Protein AF-A0A920WQ38-F1 (afdb_monomer_lite)

Sequence (196 aa):
MVAEGLVALDEPASTYVGDLLAGYTLDGVDYGDFPHGRQLLNHTDGFAEYAFDLGFYLQASERLDQVFEPGEIIDWAISKGPQHAPGTAYAYNTVGHNVVGLVIEAVTGQPPHEVLRERIFDPLDLKAIFLPPAEDPPQPVVHGYAATTLKAAFDLLPATAAMAPTATVGEVYDISVVPQEAIRSAGWTGGGSRPK

pLDDT: mean 87.13, std 11.67, range [42.41, 97.81]

Foldseek 3Di:
DVVVVLFDQQFFLCVQQPCLQFQLDDPRDRCSRPRGNVLLVQQQQQFDALLPDLVSLLVLLVCQQAADALSNVSVVRSVVHGNDHRPPDHDDYPNSQSSVQSSCCRSPVDRVQVVCCVPPCVVVVNPQDAWPPVGDDPDWDDWDKDADPRVVSLCPRVNSVVCCVVQDDPRIGGCQVGRQSSVDHHTRDDDGTHHD

Secondary structure (DSSP, 8-state):
-GGGTS--TTSBTHHHHGGGGTT-EETTEE-TT--BHHHHH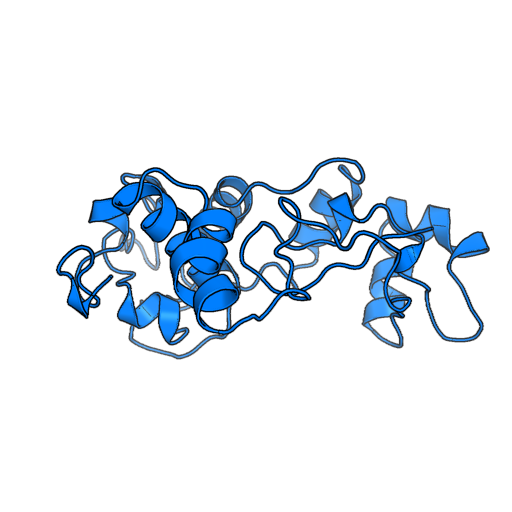TT-S-PPPGGG-HHHHHHHHT-TTSPPPHHHHHHHHHHH--SS-TTSS----SHHHHHHHHHHHHHHSS-HHHHHIIIIITTTT-TT---TTT---SS--PPPEE-HHHHHHHHHSHHHHTTHHHHEETTEEEGGGS-HHHHSPSTTSS------

Structure (mmCIF, N/CA/C/O backbone):
data_AF-A0A920WQ38-F1
#
_entry.id   AF-A0A920WQ38-F1
#
loop_
_atom_site.group_PDB
_atom_site.id
_atom_site.type_symbol
_atom_site.label_atom_id
_atom_site.label_alt_id
_atom_site.label_comp_id
_atom_site.label_asym_id
_atom_site.label_entity_id
_atom_site.label_seq_id
_atom_site.pdbx_PDB_ins_code
_atom_site.Cartn_x
_atom_site.Cartn_y
_atom_site.Cartn_z
_atom_site.occupancy
_atom_site.B_iso_or_equiv
_atom_site.auth_seq_id
_atom_site.auth_comp_id
_atom_site.auth_asym_id
_atom_site.auth_atom_id
_atom_site.pdbx_PDB_model_num
ATOM 1 N N . MET A 1 1 ? -9.717 -13.892 9.919 1.00 93.31 1 MET A N 1
ATOM 2 C CA . MET A 1 1 ? -9.326 -12.863 10.912 1.00 93.31 1 MET A CA 1
ATOM 3 C C . MET A 1 1 ? -10.512 -12.216 11.608 1.00 93.31 1 MET A C 1
ATOM 5 O O . MET A 1 1 ? -10.693 -12.501 12.780 1.00 93.31 1 MET A O 1
ATOM 9 N N . VAL A 1 2 ? -11.365 -11.430 10.932 1.00 96.31 2 VAL A N 1
ATOM 10 C CA . VAL A 1 2 ? -12.574 -10.859 11.579 1.00 96.31 2 VAL A CA 1
ATOM 11 C C . VAL A 1 2 ? -13.477 -11.954 12.154 1.00 96.31 2 VAL A C 1
ATOM 13 O O . VAL A 1 2 ? -13.860 -11.902 13.316 1.00 96.31 2 VAL A O 1
ATOM 16 N N . ALA A 1 3 ? -13.740 -13.008 11.374 1.00 96.00 3 ALA A N 1
ATOM 17 C CA . ALA A 1 3 ? -14.512 -14.170 11.829 1.00 96.00 3 ALA A CA 1
ATOM 18 C C . ALA A 1 3 ? -13.856 -14.942 12.995 1.00 96.00 3 ALA A C 1
ATOM 20 O O . ALA A 1 3 ? -14.536 -15.681 13.695 1.00 96.00 3 ALA A O 1
ATOM 21 N N . GLU A 1 4 ? -12.549 -14.769 13.200 1.00 95.56 4 GLU A N 1
ATOM 22 C CA . GLU A 1 4 ? -11.786 -15.371 14.303 1.00 95.56 4 GLU A CA 1
ATOM 23 C C . GLU A 1 4 ? -11.679 -14.425 15.511 1.00 95.56 4 GLU A C 1
ATOM 25 O O . GLU A 1 4 ? -11.081 -14.790 16.517 1.00 95.56 4 GLU A O 1
ATOM 30 N N . GLY A 1 5 ? -12.232 -13.209 15.421 1.00 96.38 5 GLY A N 1
ATOM 31 C CA . GLY A 1 5 ? -12.155 -12.199 16.477 1.00 96.38 5 GLY A CA 1
ATOM 32 C C . GLY A 1 5 ? -10.782 -11.539 16.637 1.00 96.38 5 GLY A C 1
ATOM 33 O O . GLY A 1 5 ? -10.565 -10.870 17.639 1.00 96.38 5 GLY A O 1
ATOM 34 N N . LEU A 1 6 ? -9.863 -11.714 15.678 1.00 95.81 6 LEU A N 1
ATOM 35 C CA . LEU A 1 6 ? -8.512 -11.132 15.739 1.00 95.81 6 LEU A CA 1
ATOM 36 C C . LEU A 1 6 ? -8.474 -9.649 15.351 1.00 95.81 6 LEU A C 1
ATOM 38 O O . LEU A 1 6 ? -7.569 -8.936 15.761 1.00 95.81 6 LEU A O 1
ATOM 42 N N . VAL A 1 7 ? -9.427 -9.213 14.521 1.00 96.00 7 VAL A N 1
ATOM 43 C CA . VAL A 1 7 ? -9.530 -7.837 14.019 1.00 96.00 7 VAL A CA 1
ATOM 44 C C . VAL A 1 7 ? -10.997 -7.420 13.999 1.00 96.00 7 VAL A C 1
ATOM 46 O O . VAL A 1 7 ? -11.846 -8.188 13.538 1.00 96.00 7 VAL A O 1
ATOM 49 N N . ALA A 1 8 ? -11.297 -6.195 14.422 1.00 96.31 8 ALA A N 1
ATOM 50 C CA . ALA A 1 8 ? -12.598 -5.560 14.244 1.00 96.31 8 ALA A CA 1
ATOM 51 C C . ALA A 1 8 ? -12.540 -4.508 13.121 1.00 96.31 8 ALA A C 1
ATOM 53 O O . ALA A 1 8 ? -11.658 -3.659 13.087 1.00 96.31 8 ALA A O 1
ATOM 54 N N . LEU A 1 9 ? -13.496 -4.548 12.185 1.00 95.25 9 LEU A N 1
ATOM 55 C CA . LEU A 1 9 ? -13.501 -3.641 11.024 1.00 95.25 9 LEU A CA 1
ATOM 56 C C . LEU A 1 9 ? -13.816 -2.184 11.368 1.00 95.25 9 LEU A C 1
ATOM 58 O O . LEU A 1 9 ? -13.503 -1.309 10.570 1.00 95.25 9 LEU A O 1
ATOM 62 N N . ASP A 1 10 ? -14.469 -1.946 12.500 1.00 94.69 10 ASP A N 1
ATOM 63 C CA . ASP A 1 10 ? -14.885 -0.617 12.962 1.00 94.69 10 ASP A CA 1
ATOM 64 C C . ASP A 1 10 ? -14.018 -0.130 14.137 1.00 94.69 10 ASP A C 1
ATOM 66 O O . ASP A 1 10 ? -14.348 0.856 14.785 1.00 94.69 10 ASP A O 1
ATOM 70 N N . GLU A 1 11 ? -12.922 -0.836 14.428 1.00 94.38 11 GLU A N 1
ATOM 71 C CA . GLU A 1 11 ? -11.900 -0.395 15.373 1.00 94.38 11 GLU A CA 1
ATOM 72 C C . GLU A 1 11 ? -10.786 0.354 14.626 1.00 94.38 11 GLU A C 1
ATOM 74 O O . GLU A 1 11 ? -10.504 0.010 13.467 1.00 94.38 11 GLU A O 1
ATOM 79 N N . PRO A 1 12 ? -10.186 1.398 15.230 1.00 95.62 12 PRO A N 1
ATOM 80 C CA . PRO A 1 12 ? -9.108 2.141 14.595 1.00 95.62 12 PRO A CA 1
ATOM 81 C C . PRO A 1 12 ? -7.956 1.219 14.212 1.00 95.62 12 PRO A C 1
ATOM 83 O O . PRO A 1 12 ? -7.545 0.359 14.993 1.00 95.62 12 PRO A O 1
ATOM 86 N N . ALA A 1 13 ? -7.391 1.405 13.020 1.00 96.19 13 ALA A N 1
ATOM 87 C CA . ALA A 1 13 ? -6.205 0.652 12.632 1.00 96.19 13 ALA A CA 1
ATOM 88 C C . ALA A 1 13 ? -5.024 0.920 13.586 1.00 96.19 13 ALA A C 1
ATOM 90 O O . ALA A 1 13 ? -4.228 0.008 13.820 1.00 96.19 13 ALA A O 1
ATOM 91 N N . SER A 1 14 ? -4.961 2.114 14.196 1.00 95.88 14 SER A N 1
ATOM 92 C CA . SER A 1 14 ? -3.978 2.488 15.225 1.00 95.88 14 SER A CA 1
ATOM 93 C C . SER A 1 14 ? -3.973 1.548 16.438 1.00 95.88 14 SER A C 1
ATOM 95 O O . SER A 1 14 ? -2.921 1.369 17.047 1.00 95.88 14 SER A O 1
ATOM 97 N N . THR A 1 15 ? -5.071 0.837 16.737 1.00 96.81 15 THR A N 1
ATOM 98 C CA . THR A 1 15 ? -5.069 -0.229 17.758 1.00 96.81 15 THR A CA 1
ATOM 99 C C . THR A 1 15 ? -4.013 -1.300 17.460 1.00 96.81 15 THR A C 1
ATOM 101 O O . THR A 1 15 ? -3.387 -1.830 18.377 1.00 96.81 15 THR A O 1
ATOM 104 N N . TYR A 1 16 ? -3.815 -1.634 16.184 1.00 96.56 16 TYR A N 1
ATOM 105 C CA . TYR A 1 16 ? -2.938 -2.724 15.757 1.00 96.56 16 TYR A CA 1
ATOM 106 C C . TYR A 1 16 ? -1.548 -2.226 15.354 1.00 96.56 16 TYR A C 1
ATOM 108 O O . TYR A 1 16 ? -0.558 -2.891 15.649 1.00 96.56 16 TYR A O 1
ATOM 116 N N . VAL A 1 17 ? -1.468 -1.068 14.687 1.00 95.44 17 VAL A N 1
ATOM 117 C CA . VAL A 1 17 ? -0.204 -0.527 14.144 1.00 95.44 17 VAL A CA 1
ATOM 118 C C . VAL A 1 17 ? 0.412 0.592 14.995 1.00 95.44 17 VAL A C 1
ATOM 120 O O . VAL A 1 17 ? 1.444 1.149 14.625 1.00 95.44 17 VAL A O 1
ATOM 123 N N . GLY A 1 18 ? -0.191 0.917 16.142 1.00 94.06 18 GLY A N 1
ATOM 124 C CA . GLY A 1 18 ? 0.289 1.949 17.061 1.00 94.06 18 GLY A CA 1
ATOM 125 C C . GLY A 1 18 ? 0.272 3.348 16.445 1.00 94.06 18 GLY A C 1
ATOM 126 O O . GLY A 1 18 ? -0.637 3.706 15.696 1.00 94.06 18 GLY A O 1
ATOM 127 N N . ASP A 1 19 ? 1.317 4.124 16.733 1.00 93.88 19 ASP A N 1
ATOM 128 C CA . ASP A 1 19 ? 1.427 5.540 16.354 1.00 93.88 19 ASP A CA 1
ATOM 129 C C . ASP A 1 19 ? 1.749 5.765 14.864 1.00 93.88 19 ASP A C 1
ATOM 131 O O . ASP A 1 19 ? 2.006 6.893 14.450 1.00 93.88 19 ASP A O 1
ATOM 135 N N . LEU A 1 20 ? 1.728 4.718 14.034 1.00 93.94 20 LEU A N 1
ATOM 136 C CA . LEU A 1 20 ? 2.037 4.810 12.604 1.00 93.94 20 LEU A CA 1
ATOM 137 C C . LEU A 1 20 ? 1.122 5.792 11.850 1.00 93.94 20 LEU A C 1
ATOM 139 O O . LEU A 1 20 ? 1.521 6.364 10.841 1.00 93.94 20 LEU A O 1
ATOM 143 N N . LEU A 1 21 ? -0.109 5.983 12.333 1.00 94.94 21 LEU A N 1
ATOM 144 C CA . LEU A 1 21 ? -1.075 6.915 11.745 1.00 94.94 21 LEU A CA 1
ATOM 145 C C . LEU A 1 21 ? -1.127 8.272 12.465 1.00 94.94 21 LEU A C 1
ATOM 147 O O . LEU A 1 21 ? -1.963 9.112 12.131 1.00 94.94 21 LEU A O 1
ATOM 151 N N . ALA A 1 22 ? -0.260 8.506 13.453 1.00 93.06 22 ALA A N 1
ATOM 152 C CA . ALA A 1 22 ? -0.251 9.751 14.209 1.00 93.06 22 ALA A CA 1
ATOM 153 C C . ALA A 1 22 ? 0.090 10.949 13.308 1.00 93.06 22 ALA A C 1
ATOM 155 O O . ALA A 1 22 ? 0.983 10.885 12.464 1.00 93.06 22 ALA A O 1
ATOM 156 N N . GLY A 1 23 ? -0.606 12.072 13.504 1.00 93.12 23 GLY A N 1
ATOM 157 C CA . GLY A 1 23 ? -0.390 13.277 12.703 1.00 93.12 23 GLY A CA 1
ATOM 158 C C . GLY A 1 23 ? -1.103 13.272 11.349 1.00 93.12 23 GLY A C 1
ATOM 159 O O . GLY A 1 23 ? -0.905 14.205 10.564 1.00 93.12 23 GLY A O 1
ATOM 160 N N . TYR A 1 24 ? -1.974 12.289 11.090 1.00 96.00 24 TYR A N 1
ATOM 161 C CA . TYR A 1 24 ? -2.837 12.250 9.912 1.00 96.00 24 TYR A CA 1
ATOM 162 C C . TYR A 1 24 ? -3.928 13.324 9.995 1.00 96.00 24 TYR A C 1
ATOM 164 O O . TYR A 1 24 ? -5.079 13.064 10.331 1.00 96.00 24 TYR A O 1
ATOM 172 N N . THR A 1 25 ? -3.550 14.575 9.746 1.00 96.44 25 THR A N 1
ATOM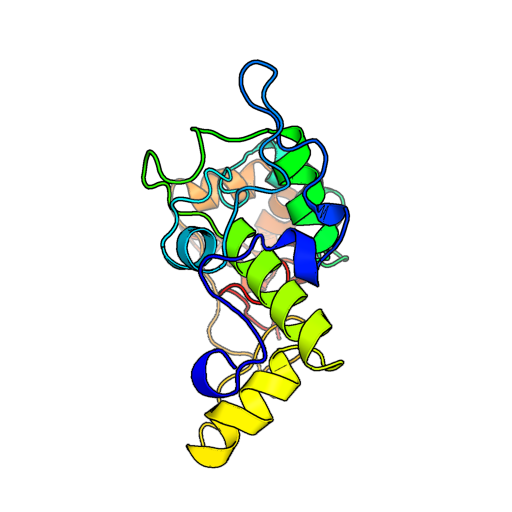 173 C CA . THR A 1 25 ? -4.345 15.743 10.140 1.00 96.44 25 THR A CA 1
ATOM 174 C C . THR A 1 25 ? -4.955 16.477 8.950 1.00 96.44 25 THR A C 1
ATOM 176 O O . THR A 1 25 ? -4.291 16.710 7.943 1.00 96.44 25 THR A O 1
ATOM 179 N N . LEU A 1 26 ? -6.221 16.886 9.079 1.00 95.88 26 LEU A N 1
ATOM 180 C CA . LEU A 1 26 ? -6.927 17.747 8.123 1.00 95.88 26 LEU A CA 1
ATOM 181 C C . LEU A 1 26 ? -7.628 18.872 8.888 1.00 95.88 26 LEU A C 1
ATOM 183 O O . LEU A 1 26 ? -8.334 18.616 9.861 1.00 95.88 26 LEU A O 1
ATOM 187 N N . ASP A 1 27 ? -7.405 20.122 8.473 1.00 93.94 27 ASP A N 1
ATOM 188 C CA . ASP A 1 27 ? -7.984 21.324 9.095 1.00 93.94 27 ASP A CA 1
ATOM 189 C C . ASP A 1 27 ? -7.786 21.400 10.626 1.00 93.94 27 ASP A C 1
ATOM 191 O O . ASP A 1 27 ? -8.633 21.893 11.372 1.00 93.94 27 ASP A O 1
ATOM 195 N N . GLY A 1 28 ? -6.638 20.908 11.107 1.00 92.19 28 GLY A N 1
ATOM 196 C CA . GLY A 1 28 ? -6.280 20.889 12.530 1.00 92.19 28 GLY A CA 1
ATOM 197 C C . GLY A 1 28 ? -6.931 19.766 13.345 1.00 92.19 28 GLY A C 1
ATOM 198 O O . GLY A 1 28 ? -6.746 19.727 14.560 1.00 92.19 28 GLY A O 1
ATOM 199 N N . VAL A 1 29 ? -7.667 18.856 12.703 1.00 92.62 29 VAL A N 1
ATOM 200 C CA . VAL A 1 29 ? -8.208 17.638 13.316 1.00 92.62 29 VAL A CA 1
ATOM 201 C C . VAL A 1 29 ? -7.274 16.476 13.010 1.00 92.62 29 VAL A C 1
ATOM 203 O O . VAL A 1 29 ? -6.977 16.230 11.843 1.00 92.62 29 VAL A O 1
ATOM 206 N N . ASP A 1 30 ? -6.815 15.771 14.045 1.00 93.62 30 ASP A N 1
ATOM 207 C CA . ASP A 1 30 ? -6.042 14.536 13.895 1.00 93.62 30 ASP A CA 1
ATOM 208 C C . ASP A 1 30 ? -6.982 13.353 13.659 1.00 93.62 30 ASP A C 1
ATOM 210 O O . ASP A 1 30 ? -7.858 13.060 14.478 1.00 93.62 30 ASP A O 1
ATOM 214 N N . TYR A 1 31 ? -6.806 12.705 12.513 1.00 94.00 31 TYR A N 1
ATOM 215 C CA . TYR A 1 31 ? -7.542 11.525 12.107 1.00 94.00 31 TYR A CA 1
ATOM 216 C C . TYR A 1 31 ? -6.756 10.228 12.333 1.00 94.00 31 TYR A C 1
ATOM 218 O O . TYR A 1 31 ? -7.206 9.196 11.861 1.00 94.00 31 TYR A O 1
ATOM 226 N N . GLY A 1 32 ? -5.632 10.214 13.055 1.00 90.12 32 GLY A N 1
ATOM 227 C CA . GLY A 1 32 ? -4.837 8.994 13.267 1.00 90.12 32 GLY A CA 1
ATOM 228 C C . GLY A 1 32 ? -5.613 7.812 13.868 1.00 90.12 32 GLY A C 1
ATOM 229 O O . GLY A 1 32 ? -5.377 6.664 13.496 1.00 90.12 32 GLY A O 1
ATOM 230 N N . ASP A 1 33 ? -6.617 8.096 14.702 1.00 91.00 33 ASP A N 1
ATOM 231 C CA . ASP A 1 33 ? -7.506 7.094 15.310 1.00 91.00 33 ASP A CA 1
ATOM 232 C C . ASP A 1 33 ? -8.803 6.848 14.519 1.00 91.00 33 ASP A C 1
ATOM 234 O O . ASP A 1 33 ? -9.737 6.239 15.035 1.00 91.00 33 ASP A O 1
ATOM 238 N N . PHE A 1 34 ? -8.914 7.339 13.281 1.00 87.62 34 PHE A N 1
ATOM 239 C CA . PHE A 1 34 ? -10.143 7.214 12.493 1.00 87.62 34 PHE A CA 1
ATOM 240 C C . PHE A 1 34 ? -10.114 6.155 11.399 1.00 87.62 34 PHE A C 1
ATOM 242 O O . PHE A 1 34 ? -11.135 5.487 11.284 1.00 87.62 34 PHE A O 1
ATOM 249 N N . PRO A 1 35 ? -9.055 5.976 10.579 1.00 86.88 35 PRO A N 1
ATOM 250 C CA . PRO A 1 35 ? -9.031 4.940 9.559 1.00 86.88 35 PRO A CA 1
ATOM 251 C C . PRO A 1 35 ? -9.284 3.564 10.172 1.00 86.88 35 PRO A C 1
ATOM 253 O O . PRO A 1 35 ? -8.404 2.932 10.755 1.00 86.88 35 PRO A O 1
ATOM 256 N N . HIS A 1 36 ? -10.521 3.099 10.043 1.00 94.31 36 HIS A N 1
ATOM 257 C CA . HIS A 1 36 ? -10.918 1.772 10.478 1.00 94.31 36 HIS A CA 1
ATOM 258 C C . HIS A 1 36 ? -10.616 0.762 9.373 1.00 94.31 36 HIS A C 1
ATOM 260 O O . HIS A 1 36 ? -10.599 1.110 8.186 1.00 94.31 36 HIS A O 1
ATOM 266 N N . GLY A 1 37 ? -10.501 -0.521 9.725 1.00 94.06 37 GLY A N 1
ATOM 267 C CA . GLY A 1 37 ? -10.343 -1.595 8.736 1.00 94.06 37 GLY A CA 1
ATOM 268 C C . GLY A 1 37 ? -11.382 -1.531 7.605 1.00 94.06 37 GLY A C 1
ATOM 269 O O . GLY A 1 37 ? -11.053 -1.739 6.441 1.00 94.06 37 GLY A O 1
ATOM 270 N N . ARG A 1 38 ? -12.632 -1.154 7.908 1.00 95.56 38 ARG A N 1
ATOM 271 C CA . ARG A 1 38 ? -13.694 -0.959 6.910 1.00 95.56 38 ARG A CA 1
ATOM 272 C C . ARG A 1 38 ? -13.376 0.146 5.907 1.00 95.56 38 ARG A C 1
ATOM 274 O O . ARG A 1 38 ? -13.678 -0.028 4.731 1.00 95.56 38 ARG A O 1
ATOM 281 N N . GLN A 1 39 ? -12.830 1.265 6.377 1.00 96.75 39 GLN A N 1
ATOM 282 C CA . GLN A 1 39 ? -12.548 2.441 5.554 1.00 96.75 39 GLN A CA 1
ATOM 283 C C . GLN A 1 39 ? -11.334 2.215 4.656 1.00 96.75 39 GLN A C 1
ATOM 285 O O . GLN A 1 39 ? -11.382 2.549 3.477 1.00 96.75 39 GLN A O 1
ATOM 290 N N . LEU A 1 40 ? -10.301 1.561 5.194 1.00 96.31 40 LEU A N 1
ATOM 291 C CA . LEU A 1 40 ? -9.117 1.148 4.437 1.00 96.31 40 LEU A CA 1
ATOM 292 C C . LEU A 1 40 ? -9.488 0.180 3.301 1.00 96.31 40 LEU A C 1
ATOM 294 O O . LEU A 1 40 ? -9.029 0.321 2.171 1.00 96.31 40 LEU A O 1
ATOM 298 N N . LEU A 1 41 ? -10.364 -0.791 3.584 1.00 95.50 41 LEU A N 1
ATOM 299 C CA . LEU A 1 41 ? -10.786 -1.808 2.614 1.00 95.50 41 LEU A CA 1
ATOM 300 C C . LEU A 1 41 ? -11.798 -1.304 1.577 1.00 95.50 41 LEU A C 1
ATOM 302 O O . LEU A 1 41 ? -12.026 -1.983 0.577 1.00 95.50 41 LEU A O 1
ATOM 306 N N . ASN A 1 42 ? -12.448 -0.162 1.810 1.00 96.38 42 ASN A N 1
ATOM 307 C CA . ASN A 1 42 ? -13.430 0.405 0.882 1.00 96.38 42 ASN A CA 1
ATOM 308 C C . ASN A 1 42 ? -13.007 1.763 0.297 1.00 96.38 42 ASN A C 1
ATOM 310 O O . ASN A 1 42 ? -13.838 2.420 -0.334 1.00 96.38 42 ASN A O 1
ATOM 314 N N . HIS A 1 43 ? -11.742 2.156 0.488 1.00 97.06 43 HIS A N 1
ATOM 315 C CA . HIS A 1 43 ? -11.146 3.394 -0.018 1.00 97.06 43 HIS A CA 1
ATOM 316 C C . HIS A 1 43 ? -11.885 4.665 0.418 1.00 97.06 43 HIS A C 1
ATOM 318 O O . HIS A 1 43 ? -12.063 5.603 -0.363 1.00 97.06 43 HIS A O 1
ATOM 324 N N . THR A 1 44 ? -12.361 4.689 1.662 1.00 97.38 44 THR A N 1
ATOM 325 C CA . THR A 1 44 ? -12.928 5.898 2.281 1.00 97.38 44 THR A CA 1
ATOM 326 C C . THR A 1 44 ? -12.051 6.451 3.401 1.00 97.38 44 THR A C 1
ATOM 328 O O . THR A 1 44 ? -12.463 7.362 4.107 1.00 97.38 44 THR A O 1
ATOM 331 N N . ASP A 1 45 ? -10.838 5.928 3.562 1.00 96.69 45 ASP A N 1
ATOM 332 C CA . ASP A 1 45 ? -9.831 6.354 4.542 1.00 96.69 45 ASP A CA 1
ATOM 333 C C . ASP A 1 45 ? -9.260 7.763 4.292 1.00 96.69 45 ASP A C 1
ATOM 335 O O . ASP A 1 45 ? -8.863 8.421 5.246 1.00 96.69 45 ASP A O 1
ATOM 339 N N . GLY A 1 46 ? -9.295 8.256 3.050 1.00 96.31 46 GLY A N 1
ATOM 340 C CA . GLY A 1 46 ? -8.850 9.604 2.687 1.00 96.31 46 GLY A CA 1
ATOM 341 C C . GLY A 1 46 ? -7.376 9.723 2.303 1.00 96.31 46 GLY A C 1
ATOM 342 O O . GLY A 1 46 ? -6.911 10.848 2.098 1.00 96.31 46 GLY A O 1
ATOM 343 N N . PHE A 1 47 ? -6.613 8.6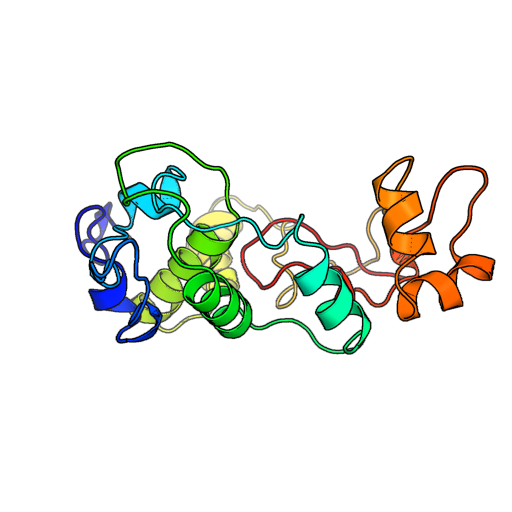28 2.210 1.00 96.56 47 PHE A N 1
ATOM 344 C CA . PHE A 1 47 ? -5.213 8.698 1.791 1.00 96.56 47 PHE A CA 1
ATOM 345 C C . PHE A 1 47 ? -5.086 9.154 0.337 1.00 96.56 47 PHE A C 1
ATOM 347 O O . PHE A 1 47 ? -5.889 8.802 -0.527 1.00 96.56 47 PHE A O 1
ATOM 354 N N . ALA A 1 48 ? -4.022 9.906 0.058 1.00 94.62 48 ALA A N 1
ATOM 355 C CA . ALA A 1 48 ? -3.607 10.182 -1.309 1.00 94.62 48 ALA A CA 1
ATOM 356 C C . ALA A 1 48 ? -2.958 8.940 -1.946 1.00 94.62 48 ALA A C 1
ATOM 358 O O . ALA A 1 48 ? -2.307 8.146 -1.269 1.00 94.62 48 ALA A O 1
ATOM 359 N N . GLU A 1 49 ? -3.099 8.793 -3.264 1.00 91.62 49 GLU A N 1
ATOM 360 C CA . GLU A 1 49 ? -2.416 7.749 -4.032 1.00 91.62 49 GLU A CA 1
ATOM 361 C C . GLU A 1 49 ? -1.002 8.204 -4.418 1.00 91.62 49 GLU A C 1
ATOM 363 O O . GLU A 1 49 ? -0.831 9.205 -5.118 1.00 91.62 49 GLU A O 1
ATOM 368 N N . TYR A 1 50 ? 0.010 7.453 -3.984 1.00 87.44 50 TYR A N 1
ATOM 369 C CA . TYR A 1 50 ? 1.413 7.740 -4.284 1.00 87.44 50 TYR A CA 1
ATOM 370 C C . TYR A 1 50 ? 1.788 7.317 -5.707 1.00 87.44 50 TYR A C 1
ATOM 372 O O . TYR A 1 50 ? 2.632 7.955 -6.334 1.00 87.44 50 TYR A O 1
ATOM 380 N N . ALA A 1 51 ? 1.123 6.292 -6.254 1.00 78.94 51 ALA A N 1
ATOM 381 C CA . ALA A 1 51 ? 1.418 5.722 -7.570 1.00 78.94 51 ALA A CA 1
ATOM 382 C C . ALA A 1 51 ? 1.131 6.673 -8.748 1.00 78.94 51 ALA A C 1
ATOM 384 O O . ALA A 1 51 ? 1.356 6.319 -9.901 1.00 78.94 51 ALA A O 1
ATOM 385 N N . PHE A 1 52 ? 0.630 7.883 -8.487 1.00 77.38 52 PHE A N 1
ATOM 386 C CA . PHE A 1 52 ? 0.466 8.941 -9.486 1.00 77.38 52 PHE A CA 1
ATOM 387 C C . PHE A 1 52 ? 1.081 10.282 -9.045 1.00 77.38 52 PHE A C 1
ATOM 389 O O . PHE A 1 52 ? 0.908 11.289 -9.735 1.00 77.38 52 PHE A O 1
ATOM 396 N N . ASP A 1 53 ? 1.805 10.321 -7.921 1.00 83.94 53 ASP A N 1
ATOM 397 C CA . ASP A 1 53 ? 2.454 11.535 -7.422 1.00 83.94 53 ASP A CA 1
ATOM 398 C C . ASP A 1 53 ? 3.846 11.691 -8.049 1.00 83.94 53 ASP A C 1
ATOM 400 O O . ASP A 1 53 ? 4.747 10.872 -7.864 1.00 83.94 53 ASP A O 1
ATOM 404 N N . LEU A 1 54 ? 4.038 12.774 -8.806 1.00 77.81 54 LEU A N 1
ATOM 405 C CA . LEU A 1 54 ? 5.312 13.055 -9.471 1.00 77.81 54 LEU A CA 1
ATOM 406 C C . LEU A 1 54 ? 6.467 13.228 -8.471 1.00 77.81 54 LEU A C 1
ATOM 408 O O . LEU A 1 54 ? 7.594 12.848 -8.775 1.00 77.81 54 LEU A O 1
ATOM 412 N N . GLY A 1 55 ? 6.201 13.798 -7.292 1.00 81.38 55 GLY A N 1
ATOM 413 C CA . GLY A 1 55 ? 7.207 13.973 -6.246 1.00 81.38 55 GLY A CA 1
ATOM 414 C C . GLY A 1 55 ? 7.676 12.635 -5.682 1.00 81.38 55 GLY A C 1
ATOM 415 O O . GLY A 1 55 ? 8.879 12.430 -5.533 1.00 81.38 55 GLY A O 1
ATOM 416 N N . PHE A 1 56 ? 6.745 11.707 -5.453 1.00 82.94 56 PHE A N 1
ATOM 417 C CA . PHE A 1 56 ? 7.057 10.337 -5.058 1.00 82.94 56 PHE A CA 1
ATOM 418 C C . PHE A 1 56 ? 7.906 9.634 -6.124 1.00 82.94 56 PHE A C 1
ATOM 420 O O . PHE A 1 56 ? 8.938 9.056 -5.802 1.00 82.94 56 PHE A O 1
ATOM 427 N N . TYR A 1 57 ? 7.548 9.741 -7.408 1.00 76.25 57 TYR A N 1
ATOM 428 C CA . TYR A 1 57 ? 8.347 9.141 -8.484 1.00 76.25 57 TYR A CA 1
ATOM 429 C C . TYR A 1 57 ? 9.742 9.750 -8.637 1.00 76.25 57 TYR A C 1
ATOM 431 O O . TYR A 1 57 ? 10.689 9.030 -8.955 1.00 76.25 57 TYR A O 1
ATOM 439 N N . LEU A 1 58 ? 9.894 11.056 -8.407 1.00 79.06 58 LEU A N 1
ATOM 440 C CA . LEU A 1 58 ? 11.211 11.690 -8.373 1.00 79.06 58 LEU A CA 1
ATOM 441 C C . LEU A 1 58 ? 12.062 11.093 -7.247 1.00 79.06 58 LEU A C 1
ATOM 443 O O . LEU A 1 58 ? 13.185 10.673 -7.514 1.00 79.06 58 LEU A O 1
ATOM 447 N N . GLN A 1 59 ? 11.504 10.954 -6.043 1.00 79.88 59 GLN A N 1
ATOM 448 C CA . GLN A 1 59 ? 12.176 10.303 -4.915 1.00 79.88 59 GLN A CA 1
ATOM 449 C C . GLN A 1 59 ? 12.515 8.830 -5.210 1.00 79.88 59 GLN A C 1
ATOM 451 O O . GLN A 1 59 ? 13.635 8.393 -4.958 1.00 79.88 59 GLN A O 1
ATOM 456 N N . ALA A 1 60 ? 11.582 8.070 -5.789 1.00 78.44 60 ALA A N 1
ATOM 457 C CA . ALA A 1 60 ? 11.801 6.680 -6.194 1.00 78.44 60 ALA A CA 1
ATOM 458 C C . ALA A 1 60 ? 12.927 6.551 -7.229 1.00 78.44 60 ALA A C 1
ATOM 460 O O . ALA A 1 60 ? 13.743 5.634 -7.160 1.00 78.44 60 ALA A O 1
ATOM 461 N N . SER A 1 61 ? 13.030 7.510 -8.156 1.00 75.56 61 SER A N 1
ATOM 462 C CA . SER A 1 61 ? 14.089 7.516 -9.167 1.00 75.56 61 SER A CA 1
ATOM 463 C C . SER A 1 61 ? 15.494 7.700 -8.578 1.00 75.56 61 SER A C 1
ATOM 465 O O . SER A 1 61 ? 16.472 7.313 -9.211 1.00 75.56 61 SER A O 1
ATOM 467 N N . GLU A 1 62 ? 15.620 8.232 -7.359 1.00 80.62 62 GLU A N 1
ATOM 468 C CA . GLU A 1 62 ? 16.907 8.391 -6.670 1.00 80.62 62 GLU A CA 1
ATOM 469 C C . GLU A 1 62 ? 17.375 7.109 -5.956 1.00 80.62 62 GLU A C 1
ATOM 471 O O . GLU A 1 62 ? 18.538 7.022 -5.562 1.00 80.62 62 GLU A O 1
ATOM 476 N N . ARG A 1 63 ? 16.500 6.104 -5.800 1.00 79.25 63 ARG A N 1
ATOM 477 C CA . ARG A 1 63 ? 16.751 4.870 -5.031 1.00 79.25 63 ARG A CA 1
ATOM 478 C C . ARG A 1 63 ? 16.370 3.617 -5.823 1.00 79.25 63 ARG A C 1
ATOM 480 O O . ARG A 1 63 ? 15.605 2.784 -5.353 1.00 79.25 63 ARG A O 1
ATOM 487 N N . LEU A 1 64 ? 16.902 3.480 -7.041 1.00 75.06 64 LEU A N 1
ATOM 488 C CA . LEU A 1 64 ? 16.480 2.409 -7.953 1.00 75.06 64 LEU A CA 1
ATOM 489 C C . LEU A 1 64 ? 16.744 0.979 -7.446 1.00 75.06 64 LEU A C 1
ATOM 491 O O . LEU A 1 64 ? 16.147 0.041 -7.956 1.00 75.06 64 LEU A O 1
ATOM 495 N N . ASP A 1 65 ? 17.661 0.796 -6.502 1.00 75.69 65 ASP A N 1
ATOM 496 C CA . ASP A 1 65 ? 18.105 -0.498 -5.979 1.00 75.69 65 ASP A CA 1
ATOM 497 C C . ASP A 1 65 ? 17.479 -0.858 -4.623 1.00 75.69 65 ASP A C 1
ATOM 499 O O . ASP A 1 65 ? 17.886 -1.834 -3.991 1.00 75.69 65 ASP A O 1
ATOM 503 N N . GLN A 1 66 ? 16.509 -0.071 -4.153 1.00 79.44 66 GLN A N 1
ATOM 504 C CA . GLN A 1 66 ? 15.891 -0.235 -2.841 1.00 79.44 66 GLN A CA 1
ATOM 505 C C . GLN A 1 66 ? 14.377 -0.257 -2.964 1.00 79.44 66 GLN A C 1
ATOM 507 O O . GLN A 1 66 ? 13.780 0.610 -3.595 1.00 79.44 66 GLN A O 1
ATOM 512 N N . VAL A 1 67 ? 13.761 -1.246 -2.322 1.00 80.06 67 VAL A N 1
ATOM 513 C CA . VAL A 1 67 ? 12.305 -1.321 -2.223 1.00 80.06 67 VAL A CA 1
ATOM 514 C C . VAL A 1 67 ? 11.829 -0.322 -1.173 1.00 80.06 67 VAL A C 1
ATOM 516 O O . VAL A 1 67 ? 12.480 -0.155 -0.143 1.00 80.06 67 VAL A O 1
ATOM 519 N N . PHE A 1 68 ? 10.690 0.319 -1.428 1.00 83.62 68 PHE A N 1
ATOM 520 C CA . PHE A 1 68 ? 9.987 1.076 -0.398 1.00 83.62 68 PHE A CA 1
ATOM 521 C C . PHE A 1 68 ? 9.352 0.123 0.610 1.00 83.62 68 PHE A C 1
ATOM 523 O O . PHE A 1 68 ? 8.549 -0.738 0.242 1.00 83.62 68 PHE A O 1
ATOM 530 N N . GLU A 1 69 ? 9.667 0.308 1.884 1.00 88.00 69 GLU A N 1
ATOM 531 C CA . GLU A 1 69 ? 8.967 -0.386 2.955 1.00 88.00 69 GLU A CA 1
ATOM 532 C C . GLU A 1 69 ? 7.553 0.197 3.126 1.00 88.00 69 GLU A C 1
ATOM 534 O O . GLU A 1 69 ? 7.353 1.403 2.933 1.00 88.00 69 GLU A O 1
ATOM 539 N N . PRO A 1 70 ? 6.549 -0.606 3.535 1.00 89.81 70 PRO A N 1
ATOM 540 C CA . PRO A 1 70 ? 5.186 -0.112 3.750 1.00 89.81 70 PRO A CA 1
ATOM 541 C C . PRO A 1 70 ? 5.121 1.117 4.668 1.00 89.81 70 PRO A C 1
ATOM 543 O O . PRO A 1 70 ? 4.335 2.031 4.422 1.00 89.81 70 PRO A O 1
ATOM 546 N N . GLY A 1 71 ? 5.987 1.174 5.687 1.00 91.81 71 GLY A N 1
ATOM 547 C CA . GLY A 1 71 ? 6.103 2.321 6.587 1.00 91.81 71 GLY A CA 1
ATOM 548 C C . GLY A 1 71 ? 6.527 3.614 5.885 1.00 91.81 71 GLY A C 1
ATOM 549 O O . GLY A 1 71 ? 5.949 4.655 6.161 1.00 91.81 71 GLY A O 1
ATOM 550 N N . GLU A 1 72 ? 7.445 3.557 4.913 1.00 91.25 72 GLU A N 1
ATOM 551 C CA . GLU A 1 72 ? 7.888 4.745 4.165 1.00 91.25 72 GLU A CA 1
ATOM 552 C C . GLU A 1 72 ? 6.754 5.332 3.310 1.00 91.25 72 GLU A C 1
ATOM 554 O O . GLU A 1 72 ? 6.619 6.551 3.183 1.00 91.25 72 GLU A O 1
ATOM 559 N N . ILE A 1 73 ? 5.912 4.466 2.734 1.00 91.75 73 ILE A N 1
ATOM 560 C CA . ILE A 1 73 ? 4.732 4.897 1.972 1.00 91.75 73 ILE A CA 1
ATOM 561 C C . ILE A 1 73 ? 3.693 5.530 2.896 1.00 91.75 73 ILE A C 1
ATOM 563 O O . ILE A 1 73 ? 3.069 6.532 2.534 1.00 91.75 73 ILE A O 1
ATOM 567 N N . ILE A 1 74 ? 3.506 4.963 4.087 1.00 94.19 74 ILE A N 1
ATOM 568 C CA . ILE A 1 74 ? 2.574 5.510 5.070 1.00 94.19 74 ILE A CA 1
ATOM 569 C C . ILE A 1 74 ? 3.087 6.856 5.582 1.00 94.19 74 ILE A C 1
ATOM 571 O O . ILE A 1 74 ? 2.332 7.818 5.525 1.00 94.19 74 ILE A O 1
ATOM 575 N N . ASP A 1 75 ? 4.366 6.986 5.937 1.00 94.25 75 ASP A N 1
ATOM 576 C CA . ASP A 1 75 ? 4.981 8.261 6.334 1.00 94.25 75 ASP A CA 1
ATOM 577 C C . ASP A 1 75 ? 4.792 9.345 5.261 1.00 94.25 75 ASP A C 1
ATOM 579 O O . ASP A 1 75 ? 4.417 10.485 5.561 1.00 94.25 75 ASP A O 1
ATOM 583 N N . TRP A 1 76 ? 4.983 8.986 3.985 1.00 93.38 76 TRP A N 1
ATOM 584 C CA . TRP A 1 76 ? 4.680 9.880 2.870 1.00 93.38 76 TRP A CA 1
ATOM 585 C C . TRP A 1 76 ? 3.205 10.304 2.877 1.00 93.38 76 TRP A C 1
ATOM 587 O O . TRP A 1 76 ? 2.915 11.496 2.762 1.00 93.38 76 TRP A O 1
ATOM 597 N N . ALA A 1 77 ? 2.268 9.373 3.060 1.00 94.31 77 ALA A N 1
ATOM 598 C CA . ALA A 1 77 ? 0.839 9.674 3.063 1.00 94.31 77 ALA A CA 1
ATOM 599 C C . ALA A 1 77 ? 0.425 10.548 4.259 1.00 94.31 77 ALA A C 1
ATOM 601 O O . ALA A 1 77 ? -0.350 11.492 4.090 1.00 94.31 77 ALA A O 1
ATOM 602 N N . ILE A 1 78 ? 0.994 10.301 5.442 1.00 95.62 78 ILE A N 1
ATOM 603 C CA . ILE A 1 78 ? 0.811 11.136 6.634 1.00 95.62 78 ILE A CA 1
ATOM 604 C C . ILE A 1 78 ? 1.300 12.560 6.362 1.00 95.62 78 ILE A C 1
ATOM 606 O O . ILE A 1 78 ? 0.591 13.516 6.669 1.00 95.62 78 ILE A O 1
ATOM 610 N N . SER A 1 79 ? 2.444 12.721 5.685 1.00 94.25 79 SER A N 1
ATOM 611 C CA . SER A 1 79 ? 2.974 14.044 5.316 1.00 94.25 79 SER A CA 1
ATOM 612 C C . SER A 1 79 ? 2.066 14.841 4.365 1.00 94.25 79 SER A C 1
ATOM 614 O O . SER A 1 79 ? 2.142 16.071 4.327 1.00 94.25 79 SER A O 1
ATOM 616 N N . LYS A 1 80 ? 1.205 14.162 3.593 1.00 93.75 80 LYS A N 1
ATOM 617 C CA . LYS A 1 80 ? 0.218 14.792 2.701 1.00 93.75 80 LYS A CA 1
ATOM 618 C C . LYS A 1 80 ? -1.084 15.147 3.419 1.00 93.75 80 LYS A C 1
ATOM 620 O O . LYS A 1 80 ? -1.784 16.051 2.966 1.00 93.75 80 LYS A O 1
ATOM 625 N N . GLY A 1 81 ? -1.388 14.453 4.513 1.00 94.69 81 GLY A N 1
ATOM 626 C CA . GLY A 1 81 ? -2.665 14.532 5.209 1.00 94.69 81 GLY A CA 1
ATOM 627 C C . GLY A 1 81 ? -3.829 13.905 4.421 1.00 94.69 81 GLY A C 1
ATOM 628 O O . GLY A 1 81 ? -3.667 13.473 3.273 1.00 94.69 81 GLY A O 1
ATOM 629 N N . PRO A 1 82 ? -5.022 13.821 5.033 1.00 95.88 82 PRO A N 1
ATOM 630 C CA . PRO A 1 82 ? -6.220 13.318 4.375 1.00 95.88 82 PRO A CA 1
ATOM 631 C C . PRO A 1 82 ? -6.680 14.236 3.236 1.00 95.88 82 PRO A C 1
ATOM 633 O O . PRO A 1 82 ? -6.795 15.447 3.407 1.00 95.88 82 PRO A O 1
ATOM 636 N N . GLN A 1 83 ? -7.035 13.660 2.085 1.00 96.00 83 GLN A N 1
ATOM 637 C CA . GLN A 1 83 ? -7.678 14.390 0.981 1.00 96.00 83 GLN A CA 1
ATOM 638 C C . GLN A 1 83 ? -9.103 14.838 1.336 1.00 96.00 83 GLN A C 1
ATOM 640 O O . GLN A 1 83 ? -9.645 15.781 0.759 1.00 96.00 83 GLN A O 1
ATOM 645 N N . HIS A 1 84 ? -9.719 14.122 2.269 1.00 95.75 84 HIS A N 1
ATOM 646 C CA . HIS A 1 84 ? -11.023 14.380 2.850 1.00 95.75 84 HIS A CA 1
ATOM 647 C C . HIS A 1 84 ? -11.087 13.688 4.211 1.00 95.75 84 HIS A C 1
ATOM 649 O O . HIS A 1 84 ? -10.309 12.777 4.488 1.00 95.75 84 HIS A O 1
ATOM 655 N N . ALA A 1 85 ? -12.049 14.067 5.051 1.00 95.62 85 ALA A N 1
ATOM 656 C CA . ALA A 1 85 ? -12.259 13.369 6.313 1.00 95.62 85 ALA A CA 1
ATOM 657 C C . ALA A 1 85 ? -12.567 11.870 6.056 1.00 95.62 85 ALA A C 1
ATOM 659 O O . ALA A 1 85 ? -13.382 11.563 5.168 1.00 95.62 85 ALA A O 1
ATOM 660 N N . PRO A 1 86 ? -11.962 10.929 6.804 1.00 95.44 86 PRO A N 1
ATOM 661 C CA . PRO A 1 86 ? -12.254 9.505 6.680 1.00 95.44 86 PRO A CA 1
ATOM 662 C C . PRO A 1 86 ? -13.756 9.202 6.803 1.00 95.44 86 PRO A C 1
ATOM 664 O O . PRO A 1 86 ? -14.458 9.737 7.662 1.00 95.44 86 PRO A O 1
ATOM 667 N N . GLY A 1 87 ? -14.270 8.344 5.924 1.00 95.12 87 GLY A N 1
ATOM 668 C CA . GLY A 1 87 ? -15.675 7.943 5.838 1.00 95.12 87 GLY A CA 1
ATOM 669 C C . GLY A 1 87 ? -16.596 8.918 5.098 1.00 95.12 87 GLY A C 1
ATOM 670 O O . GLY A 1 87 ? -17.773 8.606 4.930 1.00 95.12 87 GLY A O 1
ATOM 671 N N . THR A 1 88 ? -16.103 10.079 4.650 1.00 96.31 88 THR A N 1
ATOM 672 C CA . THR A 1 88 ? -16.953 11.111 4.015 1.00 96.31 88 THR A CA 1
ATOM 673 C C . THR A 1 88 ? -16.962 11.080 2.488 1.00 96.31 88 THR A C 1
ATOM 675 O O . THR A 1 88 ? -17.918 11.555 1.876 1.00 96.31 88 THR A O 1
ATOM 678 N N . ALA A 1 89 ? -15.940 10.497 1.864 1.00 97.38 89 ALA A N 1
ATOM 679 C CA . ALA A 1 89 ? -15.844 10.347 0.418 1.00 97.38 89 ALA A CA 1
ATOM 680 C C . ALA A 1 89 ? -15.053 9.087 0.051 1.00 97.38 89 ALA A C 1
ATOM 682 O O . ALA A 1 89 ? -14.413 8.475 0.903 1.00 97.38 89 ALA A O 1
ATOM 683 N N . TYR A 1 90 ? -15.148 8.700 -1.220 1.00 97.69 90 TYR A N 1
ATOM 684 C CA . TYR A 1 90 ? -14.374 7.616 -1.814 1.00 97.69 90 TYR A CA 1
ATOM 685 C C . TYR A 1 90 ? -13.206 8.198 -2.612 1.00 97.69 90 TYR A C 1
ATOM 687 O O . TYR A 1 90 ? -13.425 9.047 -3.481 1.00 97.69 90 TYR A O 1
ATOM 695 N N . ALA A 1 91 ? -12.004 7.683 -2.374 1.00 95.69 91 ALA A N 1
ATOM 696 C CA . ALA A 1 91 ? -10.808 7.966 -3.155 1.00 95.69 91 ALA A CA 1
ATOM 697 C C . ALA A 1 91 ? -9.916 6.719 -3.187 1.00 95.69 91 ALA A C 1
ATOM 699 O O . ALA A 1 91 ? -9.338 6.332 -2.171 1.00 95.69 91 ALA A O 1
ATOM 700 N N . TYR A 1 92 ? -9.821 6.074 -4.359 1.00 94.50 92 TYR A N 1
ATOM 701 C CA . TYR A 1 92 ? -8.967 4.898 -4.533 1.00 94.50 92 TYR A CA 1
ATOM 702 C C . TYR A 1 92 ? -7.532 5.232 -4.141 1.00 94.50 92 TYR A C 1
ATOM 704 O O . TYR A 1 92 ? -6.961 6.207 -4.631 1.00 94.50 92 TYR A O 1
ATOM 712 N N . ASN A 1 93 ? -6.959 4.385 -3.295 1.00 93.56 93 ASN A N 1
ATOM 713 C CA . ASN A 1 93 ? -5.578 4.499 -2.885 1.00 93.56 93 ASN A CA 1
ATOM 714 C C . ASN A 1 93 ? -5.013 3.130 -2.498 1.00 93.56 93 ASN A C 1
ATOM 716 O O . ASN A 1 93 ? -5.704 2.239 -1.992 1.00 93.56 93 ASN A O 1
ATOM 720 N N . THR A 1 94 ? -3.718 3.004 -2.722 1.00 91.88 94 THR A N 1
ATOM 721 C CA . THR A 1 94 ? -2.919 1.825 -2.421 1.00 91.88 94 THR A CA 1
ATOM 722 C C . THR A 1 94 ? -2.376 1.865 -0.983 1.00 91.88 94 THR A C 1
ATOM 724 O O . TH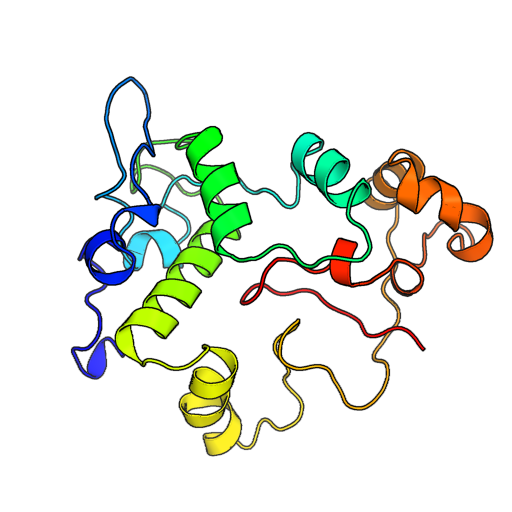R A 1 94 ? -2.102 0.826 -0.382 1.00 91.88 94 THR A O 1
ATOM 727 N N . VAL A 1 95 ? -2.276 3.054 -0.378 1.00 94.06 95 VAL A N 1
ATOM 728 C CA . VAL A 1 95 ? -1.769 3.267 0.992 1.00 94.06 95 VAL A CA 1
ATOM 729 C C . VAL A 1 95 ? -2.602 2.514 2.032 1.00 94.06 95 VAL A C 1
ATOM 731 O O . VAL A 1 95 ? -2.042 1.829 2.883 1.00 94.06 95 VAL A O 1
ATOM 734 N N . GLY A 1 96 ? -3.932 2.542 1.932 1.00 94.69 96 GLY A N 1
ATOM 735 C CA . GLY A 1 96 ? -4.811 1.852 2.872 1.00 94.69 96 GLY A CA 1
ATOM 736 C C . GLY A 1 96 ? -4.563 0.341 2.919 1.00 94.69 96 GLY A C 1
ATOM 737 O O . GLY A 1 96 ? -4.628 -0.269 3.984 1.00 94.69 96 GLY A O 1
ATOM 738 N N . HIS A 1 97 ? -4.167 -0.260 1.794 1.00 92.38 97 HIS A N 1
ATOM 739 C CA . HIS A 1 97 ? -3.789 -1.674 1.734 1.00 92.38 97 HIS A CA 1
ATOM 740 C C . HIS A 1 97 ? -2.423 -1.953 2.375 1.00 92.38 97 HIS A C 1
ATOM 742 O O . HIS A 1 97 ? -2.248 -3.021 2.960 1.00 92.38 97 HIS A O 1
ATOM 748 N N . ASN A 1 98 ? -1.488 -0.996 2.343 1.00 92.88 98 ASN A N 1
ATOM 749 C CA . ASN A 1 98 ? -0.236 -1.094 3.101 1.00 92.88 98 ASN A CA 1
ATOM 750 C C . ASN A 1 98 ? -0.525 -1.131 4.607 1.00 92.88 98 ASN A C 1
ATOM 752 O O . ASN A 1 98 ? -0.002 -1.994 5.310 1.00 92.88 98 ASN A O 1
ATOM 756 N N . VAL A 1 99 ? -1.430 -0.269 5.088 1.00 95.38 99 VAL A N 1
ATOM 757 C CA . VAL A 1 99 ? -1.879 -0.287 6.491 1.00 95.38 99 VAL A CA 1
ATOM 758 C C . VAL A 1 99 ? -2.532 -1.629 6.834 1.00 95.38 99 VAL A C 1
ATOM 760 O O . VAL A 1 99 ? -2.196 -2.224 7.851 1.00 95.38 99 VAL A O 1
ATOM 763 N N . VAL A 1 100 ? -3.414 -2.159 5.976 1.00 95.06 100 VAL A N 1
ATOM 764 C CA . VAL A 1 100 ? -4.032 -3.485 6.181 1.00 95.06 100 VAL A CA 1
ATOM 765 C C . VAL A 1 100 ? -2.985 -4.603 6.240 1.00 95.06 100 VAL A C 1
ATOM 767 O O . VAL A 1 100 ? -3.108 -5.497 7.077 1.00 95.06 100 VAL A O 1
ATOM 770 N N . GLY A 1 101 ? -1.951 -4.555 5.395 1.00 93.19 101 GLY A N 1
ATOM 771 C CA . GLY A 1 101 ? -0.820 -5.483 5.451 1.00 93.19 101 GLY A CA 1
ATOM 772 C C . GLY A 1 101 ? -0.131 -5.456 6.816 1.00 93.19 101 GLY A C 1
ATOM 773 O O . GLY A 1 101 ? 0.025 -6.498 7.445 1.00 93.19 101 GLY A O 1
ATOM 774 N N . LEU A 1 102 ? 0.170 -4.266 7.336 1.00 95.00 102 LEU A N 1
ATOM 775 C CA . LEU A 1 102 ? 0.784 -4.112 8.660 1.00 95.00 102 LEU A CA 1
ATOM 776 C C . LEU A 1 102 ? -0.147 -4.527 9.811 1.00 95.00 102 LEU A C 1
ATOM 778 O O . LEU A 1 102 ? 0.317 -5.085 10.801 1.00 95.00 102 LEU A O 1
ATOM 782 N N . VAL A 1 103 ? -1.464 -4.334 9.681 1.00 96.25 103 VAL A N 1
ATOM 783 C CA . VAL A 1 103 ? -2.443 -4.880 10.640 1.00 96.25 103 VAL A CA 1
ATOM 784 C C . VAL A 1 103 ? -2.376 -6.409 10.650 1.00 96.25 103 VAL A C 1
ATOM 786 O O . VAL A 1 103 ? -2.373 -7.012 11.721 1.00 96.25 103 VAL A O 1
ATOM 789 N N . ILE A 1 104 ? -2.300 -7.047 9.477 1.00 95.81 104 ILE A N 1
ATOM 790 C CA . ILE A 1 104 ? -2.150 -8.504 9.373 1.00 95.81 104 ILE A CA 1
ATOM 791 C C . ILE A 1 104 ? -0.849 -8.964 10.046 1.00 95.81 104 ILE A C 1
ATOM 793 O O . ILE A 1 104 ? -0.893 -9.916 10.830 1.00 95.81 104 ILE A O 1
ATOM 797 N N . GLU A 1 105 ? 0.275 -8.288 9.792 1.00 95.38 105 GLU A N 1
ATOM 798 C CA . GLU A 1 105 ? 1.555 -8.575 10.459 1.00 95.38 105 GLU A CA 1
ATOM 799 C C . GLU A 1 105 ? 1.425 -8.497 11.976 1.00 95.38 105 GLU A C 1
ATOM 801 O O . GLU A 1 105 ? 1.781 -9.442 12.679 1.00 95.38 105 GLU A O 1
ATOM 806 N N . ALA A 1 106 ? 0.845 -7.407 12.479 1.00 96.50 106 ALA A N 1
ATOM 807 C CA . ALA A 1 106 ? 0.702 -7.164 13.906 1.00 96.50 106 ALA A CA 1
ATOM 808 C C . ALA A 1 106 ? -0.133 -8.245 14.612 1.00 96.50 106 ALA A C 1
ATOM 810 O O . ALA A 1 106 ? 0.236 -8.699 15.695 1.00 96.50 106 ALA A O 1
ATOM 811 N N . VAL A 1 107 ? -1.244 -8.691 14.010 1.00 97.19 107 VAL A N 1
ATOM 812 C CA . VAL A 1 107 ? -2.148 -9.665 14.657 1.00 97.19 107 VAL A CA 1
ATOM 813 C C . VAL A 1 107 ? -1.729 -11.121 14.486 1.00 97.19 107 VAL A C 1
ATOM 815 O O . VAL A 1 107 ? -2.185 -11.976 15.246 1.00 97.19 107 VAL A O 1
ATOM 818 N N . THR A 1 108 ? -0.899 -11.432 13.489 1.00 96.62 108 THR A N 1
ATOM 819 C CA . THR A 1 108 ? -0.448 -12.809 13.224 1.00 96.62 108 THR A CA 1
ATOM 820 C C . THR A 1 108 ? 0.983 -13.077 13.671 1.00 96.62 108 THR A C 1
ATOM 822 O O . THR A 1 108 ? 1.324 -14.228 13.936 1.00 96.62 108 THR A O 1
ATOM 825 N N . GLY A 1 109 ? 1.821 -12.042 13.761 1.00 96.88 109 GLY A N 1
ATOM 826 C CA . GLY A 1 109 ? 3.264 -12.180 13.952 1.00 96.88 109 GLY A CA 1
ATOM 827 C C . GLY A 1 109 ? 3.997 -12.744 12.728 1.00 96.88 109 GLY A C 1
ATOM 828 O O . GLY A 1 109 ? 5.150 -13.149 12.856 1.00 96.88 109 GLY A O 1
ATOM 829 N N . GLN A 1 110 ? 3.338 -12.802 11.567 1.00 95.44 110 GLN A N 1
ATOM 830 C CA . GLN A 1 110 ? 3.875 -13.329 10.314 1.00 95.44 110 GLN A CA 1
ATOM 831 C C . GLN A 1 110 ? 3.750 -12.285 9.202 1.00 95.44 110 GLN A C 1
ATOM 833 O O . GLN A 1 110 ? 2.764 -11.544 9.167 1.00 95.44 110 GLN A O 1
ATOM 838 N N . PRO A 1 111 ? 4.686 -12.257 8.242 1.00 91.38 111 PRO A N 1
ATOM 839 C CA . PRO A 1 111 ? 4.536 -11.415 7.069 1.00 91.38 111 PRO A CA 1
ATOM 840 C C . PRO A 1 111 ? 3.337 -11.906 6.222 1.00 91.38 111 PRO A C 1
ATOM 842 O O . PRO A 1 111 ? 3.190 -13.111 6.003 1.00 91.38 111 PRO A O 1
ATOM 845 N N . PRO A 1 112 ? 2.459 -11.027 5.706 1.00 89.81 112 PRO A N 1
ATOM 846 C CA . PRO A 1 112 ? 1.194 -11.445 5.125 1.00 89.81 112 PRO A CA 1
ATOM 847 C C . PRO A 1 112 ? 1.291 -12.333 3.885 1.00 89.81 112 PRO A C 1
ATOM 849 O O . PRO A 1 112 ? 0.286 -12.919 3.507 1.00 89.81 112 PRO A O 1
ATOM 852 N N . HIS A 1 113 ? 2.457 -12.495 3.258 1.00 89.94 113 HIS A N 1
ATOM 853 C CA . HIS A 1 113 ? 2.637 -13.391 2.120 1.00 89.94 113 HIS A CA 1
ATOM 854 C C . HIS A 1 113 ? 2.620 -14.835 2.621 1.00 89.94 113 HIS A C 1
ATOM 856 O O . HIS A 1 113 ? 1.955 -15.672 2.017 1.00 89.94 113 HIS A O 1
ATOM 862 N N . GLU A 1 114 ? 3.223 -15.093 3.787 1.00 94.69 114 GLU A N 1
ATOM 863 C CA . GLU A 1 114 ? 3.102 -16.362 4.506 1.00 94.69 114 GLU A CA 1
ATOM 864 C C . GLU A 1 114 ? 1.663 -16.581 4.972 1.00 94.69 114 GLU A C 1
ATOM 866 O O . GLU A 1 114 ? 1.092 -17.641 4.725 1.00 94.69 114 GLU A O 1
ATOM 871 N N . VAL A 1 115 ? 1.029 -15.558 5.556 1.00 95.56 115 VAL A N 1
ATOM 872 C CA . VAL A 1 115 ? -0.361 -15.648 6.035 1.00 95.56 115 VAL A CA 1
ATOM 873 C C . VAL A 1 115 ? -1.331 -15.961 4.894 1.00 95.56 115 VAL A C 1
ATOM 875 O O . VAL A 1 115 ? -2.204 -16.819 5.033 1.00 95.56 115 VAL A O 1
ATOM 878 N N . LEU A 1 116 ? -1.204 -15.273 3.757 1.00 93.69 116 LEU A N 1
ATOM 879 C CA . LEU A 1 116 ? -2.028 -15.509 2.573 1.00 93.69 116 LEU A CA 1
ATOM 880 C C . LEU A 1 116 ? -1.735 -16.880 1.966 1.00 93.69 116 LEU A C 1
ATOM 882 O O . LEU A 1 116 ? -2.669 -17.544 1.510 1.00 93.69 116 LEU A O 1
ATOM 886 N N . ARG A 1 117 ? -0.480 -17.343 2.005 1.00 93.94 117 ARG A N 1
ATOM 887 C CA . ARG A 1 117 ? -0.137 -18.689 1.548 1.00 93.94 117 ARG A CA 1
ATOM 888 C C . ARG A 1 117 ? -0.793 -19.762 2.392 1.00 93.94 117 ARG A C 1
ATOM 890 O O . ARG A 1 117 ? -1.543 -20.572 1.855 1.00 93.94 117 ARG A O 1
ATOM 897 N N . GLU A 1 118 ? -0.600 -19.689 3.701 1.00 95.88 118 GLU A N 1
ATOM 898 C CA . GLU A 1 118 ? -1.129 -20.652 4.661 1.00 95.88 118 GLU A CA 1
ATOM 899 C C . GLU A 1 118 ? -2.663 -20.679 4.653 1.00 95.88 118 GLU A C 1
ATOM 901 O O . GLU A 1 118 ? -3.279 -21.745 4.672 1.00 95.88 118 GLU A O 1
ATOM 906 N N . ARG A 1 119 ? -3.304 -19.504 4.613 1.00 95.38 119 ARG A N 1
ATOM 907 C CA . ARG A 1 119 ? -4.753 -19.389 4.833 1.00 95.38 119 ARG A CA 1
ATOM 908 C C . ARG A 1 119 ? -5.590 -19.386 3.561 1.00 95.38 119 ARG A C 1
ATOM 910 O O . ARG A 1 119 ? -6.786 -19.664 3.647 1.00 95.38 119 ARG A O 1
ATOM 917 N N . ILE A 1 120 ? -5.014 -19.039 2.409 1.00 95.25 120 ILE A N 1
ATOM 918 C CA . ILE A 1 120 ? -5.759 -18.883 1.150 1.00 95.25 120 ILE A CA 1
ATOM 919 C C . ILE A 1 120 ? -5.137 -19.708 0.029 1.00 95.25 120 ILE A C 1
ATOM 921 O O . ILE A 1 120 ? -5.840 -20.512 -0.580 1.00 95.25 120 ILE A O 1
ATOM 925 N N . PHE A 1 121 ? -3.852 -19.522 -0.272 1.00 95.50 121 PHE A N 1
ATOM 926 C CA . PHE A 1 121 ? -3.283 -20.092 -1.492 1.00 95.50 121 PHE A CA 1
ATOM 927 C C . PHE A 1 121 ? -3.095 -21.606 -1.412 1.00 95.50 121 PHE A C 1
ATOM 929 O O . PHE A 1 121 ? -3.542 -22.304 -2.321 1.00 95.50 121 PHE A O 1
ATOM 936 N N . ASP A 1 122 ? -2.515 -22.129 -0.333 1.00 95.88 122 ASP A N 1
ATOM 937 C CA . ASP A 1 122 ? -2.280 -23.567 -0.177 1.00 95.88 122 ASP A CA 1
ATOM 938 C C . ASP A 1 122 ? -3.589 -24.369 -0.041 1.00 95.88 122 ASP A C 1
ATOM 940 O O . ASP A 1 122 ? -3.738 -25.367 -0.753 1.00 95.88 122 ASP A O 1
ATOM 944 N N . PRO A 1 123 ? -4.596 -23.939 0.755 1.00 97.69 123 PRO A N 1
ATOM 945 C CA . PRO A 1 123 ? -5.890 -24.627 0.823 1.00 97.69 123 PRO A CA 1
ATOM 946 C C . PRO A 1 123 ? -6.647 -24.684 -0.512 1.00 97.69 123 PRO A C 1
ATOM 948 O O . PRO A 1 123 ? -7.490 -25.562 -0.702 1.00 97.69 123 PRO A O 1
ATOM 951 N N . LEU A 1 124 ? -6.368 -23.747 -1.424 1.00 97.81 124 LEU A N 1
ATOM 952 C CA . LEU A 1 124 ? -6.991 -23.653 -2.747 1.00 97.81 124 LEU A CA 1
ATOM 953 C C . LEU A 1 124 ? -6.096 -24.183 -3.884 1.00 97.81 124 LEU A C 1
ATOM 955 O O . LEU A 1 124 ? -6.474 -24.072 -5.049 1.00 97.81 124 LEU A O 1
ATOM 959 N N . ASP A 1 125 ? -4.930 -24.755 -3.567 1.00 96.44 125 ASP A N 1
ATOM 960 C CA . ASP A 1 125 ? -3.920 -25.233 -4.526 1.00 96.44 125 ASP A CA 1
ATOM 961 C C . ASP A 1 125 ? -3.412 -24.153 -5.514 1.00 96.44 125 ASP A C 1
ATOM 963 O O . ASP A 1 125 ? -3.023 -24.433 -6.652 1.00 96.44 125 ASP A O 1
ATOM 967 N N . LEU A 1 126 ? -3.384 -22.886 -5.085 1.00 95.25 126 LEU A N 1
ATOM 968 C CA . LEU A 1 126 ? -2.968 -21.727 -5.883 1.00 95.25 126 LEU A CA 1
ATOM 969 C C . LEU A 1 126 ? -1.441 -21.529 -5.858 1.00 95.25 126 LEU A C 1
ATOM 971 O O . LEU A 1 126 ? -0.912 -20.571 -5.295 1.00 95.25 126 LEU A O 1
ATOM 975 N N . LYS A 1 127 ? -0.715 -22.430 -6.524 1.00 89.94 127 LYS A N 1
ATOM 976 C CA . LYS A 1 127 ? 0.765 -22.480 -6.523 1.00 89.94 127 LYS A CA 1
ATOM 977 C C . LYS A 1 127 ? 1.479 -21.396 -7.341 1.00 89.94 127 LYS A C 1
ATOM 979 O O . LYS A 1 127 ? 2.697 -21.280 -7.261 1.00 89.94 127 LYS A O 1
ATOM 984 N N . ALA A 1 128 ? 0.754 -20.654 -8.176 1.00 90.44 128 ALA A N 1
ATOM 985 C CA . ALA A 1 128 ? 1.323 -19.711 -9.148 1.00 90.44 128 ALA A CA 1
ATOM 986 C C . ALA A 1 128 ? 0.958 -18.245 -8.852 1.00 90.44 128 ALA A C 1
ATOM 988 O O . ALA A 1 128 ? 0.863 -17.428 -9.766 1.00 90.44 128 ALA A O 1
ATOM 989 N N . ILE A 1 129 ? 0.725 -17.926 -7.578 1.00 88.31 129 ILE A N 1
ATOM 990 C CA . ILE A 1 129 ? 0.500 -16.566 -7.081 1.00 88.31 129 ILE A CA 1
ATOM 991 C C . ILE A 1 129 ? 1.675 -16.232 -6.174 1.00 88.31 129 ILE A C 1
ATOM 993 O O . ILE A 1 129 ? 1.987 -17.032 -5.300 1.00 88.31 129 ILE A O 1
ATOM 997 N N . PHE A 1 130 ? 2.300 -15.076 -6.367 1.00 85.94 130 PHE A N 1
ATOM 998 C CA . PHE A 1 130 ? 3.449 -14.605 -5.593 1.00 85.94 130 PHE A CA 1
ATOM 999 C C . PHE A 1 130 ? 3.190 -13.160 -5.173 1.00 85.94 130 PHE A C 1
ATOM 1001 O O . PHE A 1 130 ? 2.556 -12.419 -5.930 1.00 85.94 130 PHE A O 1
ATOM 1008 N N . LEU A 1 131 ? 3.650 -12.773 -3.984 1.00 84.38 131 LEU A N 1
ATOM 1009 C CA . LEU A 1 131 ? 3.571 -11.401 -3.487 1.00 84.38 131 LEU A CA 1
ATOM 1010 C C . LEU A 1 131 ? 4.964 -10.760 -3.422 1.00 84.38 131 LEU A C 1
ATOM 1012 O O . LEU A 1 131 ? 5.682 -10.945 -2.435 1.00 84.38 131 LEU A O 1
ATOM 1016 N N . PRO A 1 132 ? 5.342 -9.971 -4.441 1.00 77.62 132 PRO A N 1
ATOM 1017 C CA . PRO A 1 132 ? 6.549 -9.162 -4.392 1.00 77.62 132 PRO A CA 1
ATOM 1018 C C . PRO A 1 132 ? 6.509 -8.135 -3.242 1.00 77.62 132 PRO A C 1
ATOM 1020 O O . PRO A 1 132 ? 5.426 -7.702 -2.840 1.00 77.62 132 PRO A O 1
ATOM 1023 N N . PRO A 1 133 ? 7.675 -7.714 -2.723 1.00 76.31 133 PRO A N 1
ATOM 1024 C CA . PRO A 1 133 ? 9.013 -8.200 -3.075 1.00 76.31 133 PRO A CA 1
ATOM 1025 C C . PRO A 1 133 ? 9.385 -9.534 -2.400 1.00 76.31 133 PRO A C 1
ATOM 1027 O O . PRO A 1 133 ? 10.410 -10.109 -2.746 1.00 76.31 133 PRO A O 1
ATOM 1030 N N . ALA A 1 134 ? 8.592 -10.012 -1.435 1.00 83.44 134 ALA A N 1
ATOM 1031 C CA . ALA A 1 134 ? 8.951 -11.156 -0.596 1.00 83.44 134 ALA A CA 1
ATOM 1032 C C . ALA A 1 134 ? 8.963 -12.489 -1.360 1.00 83.44 134 ALA A C 1
ATOM 1034 O O . ALA A 1 134 ? 9.806 -13.350 -1.114 1.00 83.44 134 ALA A O 1
ATOM 1035 N N . GLU A 1 135 ? 8.043 -12.647 -2.310 1.00 85.31 135 GLU A N 1
ATOM 1036 C CA . GLU A 1 135 ? 7.965 -13.808 -3.183 1.00 85.31 135 GLU A CA 1
ATOM 1037 C C . GLU A 1 135 ? 8.067 -13.377 -4.648 1.00 85.31 135 GLU A C 1
ATOM 1039 O O . GLU A 1 135 ? 7.316 -12.523 -5.121 1.00 85.31 135 GLU A O 1
ATOM 1044 N N . ASP A 1 136 ? 8.953 -14.036 -5.391 1.00 81.69 136 ASP A N 1
ATOM 1045 C CA . ASP A 1 136 ? 9.105 -13.862 -6.830 1.00 81.69 136 ASP A CA 1
ATOM 1046 C C . ASP A 1 136 ? 8.803 -15.173 -7.567 1.00 81.69 136 ASP A C 1
ATOM 1048 O O . ASP A 1 136 ? 9.113 -16.262 -7.067 1.00 81.69 136 ASP A O 1
ATOM 1052 N N . PRO A 1 137 ? 8.259 -15.103 -8.794 1.00 83.88 137 PRO A N 1
ATOM 1053 C CA . PRO A 1 137 ? 8.113 -16.287 -9.618 1.00 83.88 137 PRO A CA 1
ATOM 1054 C C . PRO A 1 137 ? 9.491 -16.918 -9.918 1.00 83.88 137 PRO A C 1
ATOM 1056 O O . PRO A 1 137 ? 10.500 -16.216 -10.086 1.00 83.88 137 PRO A O 1
ATOM 1059 N N . PRO A 1 138 ? 9.558 -18.258 -10.054 1.00 84.31 138 PRO A N 1
ATOM 1060 C CA . PRO A 1 138 ? 10.818 -18.979 -10.265 1.00 84.31 138 PRO A CA 1
ATOM 1061 C C . PRO A 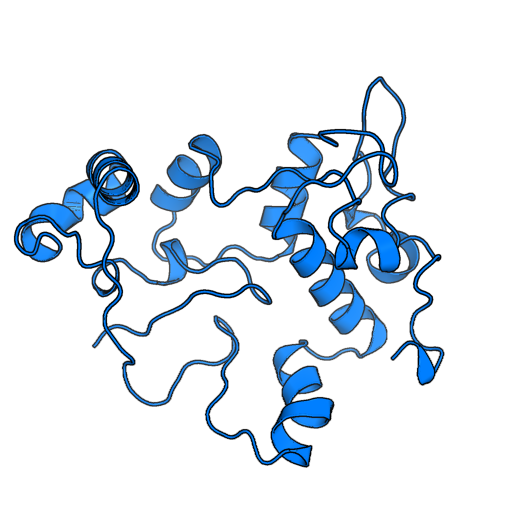1 138 ? 11.469 -18.671 -11.620 1.00 84.31 138 PRO A C 1
ATOM 1063 O O . PRO A 1 138 ? 12.653 -18.934 -11.814 1.00 84.31 138 PRO A O 1
ATOM 1066 N N . GLN A 1 139 ? 10.701 -18.114 -12.553 1.00 81.38 139 GLN A N 1
ATOM 1067 C CA . GLN A 1 139 ? 11.150 -17.687 -13.869 1.00 81.38 139 GLN A CA 1
ATOM 1068 C C . GLN A 1 139 ? 10.548 -16.316 -14.203 1.00 81.38 139 GLN A C 1
ATOM 1070 O O . GLN A 1 139 ? 9.456 -16.009 -13.713 1.00 81.38 139 GLN A O 1
ATOM 1075 N N . PRO A 1 140 ? 11.224 -15.509 -15.042 1.00 75.56 140 PRO A N 1
ATOM 1076 C CA . PRO A 1 140 ? 10.681 -14.263 -15.562 1.00 75.56 140 PRO A CA 1
ATOM 1077 C C . PRO A 1 140 ? 9.277 -14.454 -16.131 1.00 75.56 140 PRO A C 1
ATOM 1079 O O . PRO A 1 140 ? 9.015 -15.388 -16.894 1.00 75.56 140 PRO A O 1
ATOM 1082 N N . VAL A 1 141 ? 8.379 -13.561 -15.738 1.00 74.88 141 VAL A N 1
ATOM 1083 C CA . VAL A 1 141 ? 7.028 -13.471 -16.296 1.00 74.88 141 VAL A CA 1
ATOM 1084 C C . VAL A 1 141 ? 7.026 -12.511 -17.488 1.00 74.88 141 VAL A C 1
ATOM 1086 O O . VAL A 1 141 ? 8.079 -12.071 -17.946 1.00 74.88 141 VAL A O 1
ATOM 1089 N N . VAL A 1 142 ? 5.846 -12.237 -18.044 1.00 77.75 142 VAL A N 1
ATOM 1090 C CA . VAL A 1 142 ? 5.676 -11.329 -19.186 1.00 77.75 142 VAL A CA 1
ATOM 1091 C C . VAL A 1 142 ? 6.385 -9.988 -18.972 1.00 77.75 142 VAL A C 1
ATOM 1093 O O . VAL A 1 142 ? 6.423 -9.466 -17.858 1.00 77.75 142 VAL A O 1
ATOM 1096 N N . HIS A 1 143 ? 6.923 -9.432 -20.059 1.00 80.62 143 HIS A N 1
ATOM 1097 C CA . HIS A 1 143 ? 7.496 -8.091 -20.047 1.00 80.62 143 HIS A CA 1
ATOM 1098 C C . HIS A 1 143 ? 6.400 -7.055 -19.779 1.00 80.62 143 HIS A C 1
ATOM 1100 O O . HIS A 1 143 ? 5.301 -7.137 -20.338 1.00 80.62 143 HIS A O 1
ATOM 1106 N N . GLY A 1 144 ? 6.716 -6.076 -18.939 1.00 81.81 144 GLY A N 1
ATOM 1107 C CA . GLY A 1 144 ? 5.894 -4.895 -18.748 1.00 81.81 144 GLY A CA 1
ATOM 1108 C C . GLY A 1 144 ? 6.253 -3.835 -19.783 1.00 81.81 144 GLY A C 1
ATOM 1109 O O . GLY A 1 144 ? 7.429 -3.569 -20.023 1.00 81.81 144 GLY A O 1
ATOM 1110 N N . TYR A 1 145 ? 5.246 -3.176 -20.353 1.00 86.88 145 TYR A N 1
ATOM 1111 C CA . TYR A 1 145 ? 5.451 -2.056 -21.268 1.00 86.88 145 TYR A CA 1
ATOM 1112 C C . TYR A 1 145 ? 4.634 -0.845 -20.828 1.00 86.88 145 TYR A C 1
ATOM 1114 O O . TYR A 1 145 ? 3.441 -0.958 -20.547 1.00 86.88 145 TYR A O 1
ATOM 1122 N N . ALA A 1 146 ? 5.271 0.321 -20.814 1.00 87.50 146 ALA A N 1
ATOM 1123 C CA . ALA A 1 146 ? 4.624 1.611 -20.646 1.00 87.50 146 ALA A CA 1
ATOM 1124 C C . ALA A 1 146 ? 4.452 2.302 -22.004 1.00 87.50 146 ALA A C 1
ATOM 1126 O O . ALA A 1 146 ? 5.334 2.261 -22.862 1.00 87.50 146 ALA A O 1
ATOM 1127 N N . ALA A 1 147 ? 3.319 2.975 -22.191 1.00 89.38 147 ALA A N 1
ATOM 1128 C CA . ALA A 1 147 ? 3.006 3.738 -23.395 1.00 89.38 147 ALA A CA 1
ATOM 1129 C C . ALA A 1 147 ? 2.451 5.117 -23.022 1.00 89.38 147 ALA A C 1
ATOM 1131 O O . ALA A 1 147 ? 2.006 5.336 -21.892 1.00 89.38 147 ALA A O 1
ATOM 1132 N N . THR A 1 148 ? 2.396 6.033 -23.990 1.00 90.00 148 THR A N 1
ATOM 1133 C CA . THR A 1 148 ? 1.724 7.341 -23.855 1.00 90.00 148 THR A CA 1
ATOM 1134 C C . THR A 1 148 ? 2.235 8.156 -22.652 1.00 90.00 148 THR A C 1
ATOM 1136 O O . THR A 1 148 ? 3.440 8.363 -22.528 1.00 90.00 148 THR A O 1
ATOM 1139 N N . THR A 1 149 ? 1.351 8.609 -21.757 1.00 83.62 149 THR A N 1
ATOM 1140 C CA . THR A 1 149 ? 1.680 9.428 -20.582 1.00 83.62 149 THR A CA 1
ATOM 1141 C C . THR A 1 149 ? 2.668 8.738 -19.648 1.00 83.62 149 THR A C 1
ATOM 1143 O O . THR A 1 149 ? 3.592 9.381 -19.160 1.00 83.62 149 THR A O 1
ATOM 1146 N N . LEU A 1 150 ? 2.520 7.427 -19.430 1.00 80.88 150 LEU A N 1
ATOM 1147 C CA . LEU A 1 150 ? 3.415 6.696 -18.537 1.00 80.88 150 LEU A CA 1
ATOM 1148 C C . LEU A 1 150 ? 4.822 6.587 -19.136 1.00 80.88 150 LEU A C 1
ATOM 1150 O O . LEU A 1 150 ? 5.802 6.805 -18.433 1.00 80.88 150 LEU A O 1
ATOM 1154 N N . LYS A 1 151 ? 4.930 6.353 -20.452 1.00 86.62 151 LYS A N 1
ATOM 1155 C CA . LYS A 1 151 ? 6.225 6.429 -21.145 1.00 86.62 151 LYS A CA 1
ATOM 1156 C C . LYS A 1 151 ? 6.844 7.822 -21.006 1.00 86.62 151 LYS A C 1
ATOM 1158 O O . LYS A 1 151 ? 8.022 7.922 -20.690 1.00 86.62 151 LYS A O 1
ATOM 1163 N N . ALA A 1 152 ? 6.060 8.881 -21.215 1.00 85.69 152 ALA A N 1
ATOM 1164 C CA . ALA A 1 152 ? 6.558 10.248 -21.081 1.00 85.69 152 ALA A CA 1
ATOM 1165 C C . ALA A 1 152 ? 7.088 10.531 -19.664 1.00 85.69 152 ALA A C 1
ATOM 1167 O O . ALA A 1 152 ? 8.099 11.209 -19.524 1.00 85.69 152 ALA A O 1
ATOM 1168 N N . ALA A 1 153 ? 6.459 9.977 -18.623 1.00 81.12 153 ALA A N 1
ATOM 1169 C CA . ALA A 1 153 ? 6.978 10.059 -17.259 1.00 81.12 153 ALA A CA 1
ATOM 1170 C C . ALA A 1 153 ? 8.333 9.338 -17.116 1.00 81.12 153 ALA A C 1
ATOM 1172 O O . ALA A 1 153 ? 9.284 9.930 -16.609 1.00 81.12 153 ALA A O 1
ATOM 1173 N N . PHE A 1 154 ? 8.460 8.110 -17.633 1.00 82.75 154 PHE A N 1
ATOM 1174 C CA . PHE A 1 154 ? 9.729 7.368 -17.636 1.00 82.75 154 PHE A CA 1
ATOM 1175 C C . PHE A 1 154 ? 10.848 8.080 -18.414 1.00 82.75 154 PHE A C 1
ATOM 1177 O O . PHE A 1 154 ? 12.006 8.024 -18.004 1.00 82.75 154 PHE A O 1
ATOM 1184 N N . ASP A 1 155 ? 10.517 8.783 -19.497 1.00 84.06 155 ASP A N 1
ATOM 1185 C CA . ASP A 1 155 ? 11.485 9.568 -20.273 1.00 84.06 155 ASP A CA 1
ATOM 1186 C C . ASP A 1 155 ? 11.962 10.837 -19.528 1.00 84.06 155 ASP A C 1
ATOM 1188 O O . ASP A 1 155 ? 12.998 11.400 -19.881 1.00 84.06 155 ASP A O 1
ATOM 1192 N N . LEU A 1 156 ? 11.215 11.312 -18.521 1.00 83.88 156 LEU A N 1
ATOM 1193 C CA . LEU A 1 156 ? 11.512 12.543 -17.772 1.00 83.88 156 LEU A CA 1
ATOM 1194 C C . LEU A 1 156 ? 12.246 12.300 -16.449 1.00 83.88 156 LEU A C 1
ATOM 1196 O O . LEU A 1 156 ? 12.973 13.180 -15.989 1.00 83.88 156 LEU A O 1
ATOM 1200 N N . LEU A 1 157 ? 12.057 11.137 -15.825 1.00 81.75 157 LEU A N 1
ATOM 1201 C CA . LEU A 1 157 ? 12.732 10.793 -14.574 1.00 81.75 157 LEU A CA 1
ATOM 1202 C C . LEU A 1 157 ? 14.207 10.459 -14.863 1.00 81.75 157 LEU A C 1
ATOM 1204 O O . LEU A 1 157 ? 14.461 9.549 -15.651 1.00 81.75 157 LEU A O 1
ATOM 1208 N N . PRO A 1 158 ? 15.195 11.141 -14.245 1.00 82.50 158 PRO A N 1
ATOM 1209 C CA . PRO A 1 158 ? 16.604 11.033 -14.641 1.00 82.50 158 PRO A CA 1
ATOM 1210 C C . PRO A 1 158 ? 17.133 9.599 -14.721 1.00 82.50 158 PRO A C 1
ATOM 1212 O O . PRO A 1 158 ? 17.849 9.243 -15.658 1.00 82.50 158 PRO A O 1
ATOM 1215 N N . ALA A 1 159 ? 16.757 8.768 -13.751 1.00 78.88 159 ALA A N 1
ATOM 1216 C CA . ALA A 1 159 ? 17.282 7.420 -13.625 1.00 78.88 159 ALA A CA 1
ATOM 1217 C C . ALA A 1 159 ? 16.715 6.461 -14.685 1.00 78.88 159 ALA A C 1
ATOM 1219 O O . ALA A 1 159 ? 17.456 5.657 -15.244 1.00 78.88 159 ALA A O 1
ATOM 1220 N N . THR A 1 160 ? 15.437 6.591 -15.046 1.00 82.44 160 THR A N 1
ATOM 1221 C CA . THR A 1 160 ? 14.822 5.784 -16.112 1.00 82.44 160 THR A CA 1
ATOM 1222 C C . THR A 1 160 ? 15.107 6.367 -17.496 1.00 82.44 160 THR A C 1
ATOM 1224 O O . THR A 1 160 ? 15.365 5.622 -18.437 1.00 82.44 160 THR A O 1
ATOM 1227 N N . ALA A 1 161 ? 15.217 7.691 -17.620 1.00 85.06 161 ALA A N 1
ATOM 1228 C CA . ALA A 1 161 ? 15.659 8.354 -18.844 1.00 85.06 161 ALA A CA 1
ATOM 1229 C C . ALA A 1 161 ? 17.057 7.877 -19.280 1.00 85.06 161 ALA A C 1
ATOM 1231 O O . ALA A 1 161 ? 17.298 7.655 -20.468 1.00 85.06 161 ALA A O 1
ATOM 1232 N N . ALA A 1 162 ? 17.966 7.634 -18.327 1.00 85.75 162 ALA A N 1
ATOM 1233 C CA . ALA A 1 162 ? 19.286 7.065 -18.602 1.00 85.75 162 ALA A CA 1
ATOM 1234 C C . ALA A 1 162 ? 19.231 5.649 -19.218 1.00 85.75 162 ALA A C 1
ATOM 1236 O O . ALA A 1 162 ? 20.160 5.248 -19.919 1.00 85.75 162 ALA A O 1
ATOM 1237 N N . MET A 1 163 ? 18.140 4.906 -19.002 1.00 86.56 163 MET A N 1
ATOM 1238 C CA . MET A 1 163 ? 17.925 3.551 -19.526 1.00 86.56 163 MET A CA 1
ATOM 1239 C C . MET A 1 163 ? 17.154 3.530 -20.856 1.00 86.56 163 MET A C 1
ATOM 1241 O O . MET A 1 163 ? 17.056 2.480 -21.497 1.00 86.56 163 MET A O 1
ATOM 1245 N N . ALA A 1 164 ? 16.650 4.679 -21.320 1.00 86.62 164 ALA A N 1
ATOM 1246 C CA . ALA A 1 164 ? 15.865 4.794 -22.548 1.00 86.62 164 ALA A CA 1
ATOM 1247 C C . ALA A 1 164 ? 16.509 4.154 -23.800 1.00 86.62 164 ALA A C 1
ATOM 1249 O O . ALA A 1 164 ? 15.756 3.557 -24.578 1.00 86.62 164 ALA A O 1
ATOM 1250 N N . PRO A 1 165 ? 17.848 4.191 -24.015 1.00 89.38 165 PRO A N 1
ATOM 1251 C CA . PRO A 1 165 ? 18.473 3.549 -25.176 1.00 89.38 165 PRO A CA 1
ATOM 1252 C C . PRO A 1 165 ? 18.257 2.034 -25.253 1.00 89.38 165 PRO A C 1
ATOM 1254 O O . PRO A 1 165 ? 18.219 1.481 -26.349 1.00 89.38 165 PRO A O 1
ATOM 1257 N N . THR A 1 166 ? 18.123 1.363 -24.107 1.00 87.94 166 THR A N 1
ATOM 1258 C CA . THR A 1 166 ? 17.874 -0.084 -24.027 1.00 87.94 166 THR A CA 1
ATOM 1259 C C . THR A 1 166 ? 16.412 -0.419 -23.751 1.00 87.94 166 THR A C 1
ATOM 1261 O O . THR A 1 166 ? 15.981 -1.523 -24.062 1.00 87.94 166 THR A O 1
ATOM 1264 N N . ALA A 1 167 ? 15.650 0.518 -23.180 1.00 88.12 167 ALA A N 1
ATOM 1265 C CA . ALA A 1 167 ? 14.253 0.320 -22.809 1.00 88.12 167 ALA A CA 1
ATOM 1266 C C . ALA A 1 167 ? 13.256 0.665 -23.929 1.00 88.12 167 ALA A C 1
ATOM 1268 O O . ALA A 1 167 ? 12.140 0.156 -23.939 1.00 88.12 167 ALA A O 1
ATOM 1269 N N . THR A 1 168 ? 13.606 1.540 -24.875 1.00 91.56 168 THR A N 1
ATOM 1270 C CA . THR A 1 168 ? 12.648 1.987 -25.900 1.00 91.56 168 THR A CA 1
ATOM 1271 C C . THR A 1 168 ? 12.469 0.932 -26.991 1.00 91.56 168 THR A C 1
ATOM 1273 O O . THR A 1 168 ? 13.399 0.635 -27.741 1.00 91.56 168 THR A O 1
ATOM 1276 N N . VAL A 1 169 ? 11.246 0.415 -27.137 1.00 89.88 169 VAL A N 1
ATOM 1277 C CA . VAL A 1 169 ? 10.859 -0.536 -28.189 1.00 89.88 169 VAL A CA 1
ATOM 1278 C C . VAL A 1 169 ? 9.762 0.100 -29.041 1.00 89.88 169 VAL A C 1
ATOM 1280 O O . VAL A 1 169 ? 8.576 0.026 -28.730 1.00 89.88 169 VAL A O 1
ATOM 1283 N N . GLY A 1 170 ? 10.151 0.766 -30.129 1.00 90.94 170 GLY A N 1
ATOM 1284 C CA . GLY A 1 170 ? 9.207 1.534 -30.945 1.00 90.94 170 GLY A CA 1
ATOM 1285 C C . GLY A 1 170 ? 8.582 2.682 -30.144 1.00 90.94 170 GLY A C 1
ATOM 1286 O O . GLY A 1 170 ? 9.295 3.566 -29.680 1.00 90.94 170 GLY A O 1
ATOM 1287 N N . GLU A 1 171 ? 7.257 2.667 -29.986 1.00 91.25 171 GLU A N 1
ATOM 1288 C CA . GLU A 1 171 ? 6.505 3.698 -29.247 1.00 91.25 171 GLU A CA 1
ATOM 1289 C C . GLU A 1 171 ? 6.320 3.382 -27.754 1.00 91.25 171 GLU A C 1
ATOM 1291 O O . GLU A 1 171 ? 5.757 4.195 -27.017 1.00 91.25 171 GLU A O 1
ATOM 1296 N N . VAL A 1 172 ? 6.782 2.216 -27.293 1.00 92.06 172 VAL A N 1
ATOM 1297 C CA . VAL A 1 172 ? 6.668 1.790 -25.893 1.00 92.06 172 VAL A CA 1
ATOM 1298 C C . VAL A 1 172 ? 8.017 1.814 -25.180 1.00 92.06 172 VAL A C 1
ATOM 1300 O O . VAL A 1 172 ? 9.081 1.816 -25.799 1.00 92.06 172 VAL A O 1
ATOM 1303 N N . TYR A 1 173 ? 7.957 1.837 -23.855 1.00 89.88 173 TYR A N 1
ATOM 1304 C CA . TYR A 1 173 ? 9.094 1.703 -22.957 1.00 89.88 173 TYR A CA 1
ATOM 1305 C C . TYR A 1 173 ? 8.974 0.359 -22.230 1.00 89.88 173 TYR A C 1
ATOM 1307 O O . TYR A 1 173 ? 7.990 0.129 -21.529 1.00 89.88 173 TYR A O 1
ATOM 1315 N N . ASP A 1 174 ? 9.936 -0.540 -22.423 1.00 89.81 174 ASP A N 1
ATOM 1316 C CA . ASP A 1 174 ? 10.050 -1.805 -21.696 1.00 89.81 174 ASP A CA 1
ATOM 1317 C C . ASP A 1 174 ? 10.428 -1.502 -20.242 1.00 89.81 174 ASP A C 1
ATOM 1319 O O . ASP A 1 174 ? 11.568 -1.155 -19.937 1.00 89.81 174 ASP A O 1
ATOM 1323 N N . ILE A 1 175 ? 9.456 -1.587 -19.334 1.00 84.00 175 ILE A N 1
ATOM 1324 C CA . ILE A 1 175 ? 9.687 -1.327 -17.908 1.00 84.00 175 ILE A CA 1
ATOM 1325 C C . ILE A 1 175 ? 10.358 -2.517 -17.219 1.00 84.00 175 ILE A C 1
ATOM 1327 O O . ILE A 1 175 ? 10.838 -2.376 -16.098 1.00 84.00 175 ILE A O 1
ATOM 1331 N N . SER A 1 176 ? 10.445 -3.679 -17.872 1.00 82.81 176 SER A N 1
ATOM 1332 C CA . SER A 1 176 ? 11.143 -4.829 -17.303 1.00 82.81 176 SER A CA 1
ATOM 1333 C C . SER A 1 176 ? 12.656 -4.641 -17.285 1.00 82.81 176 SER A C 1
ATOM 1335 O O . SER A 1 176 ? 13.314 -5.342 -16.530 1.00 82.81 176 SER A O 1
ATOM 1337 N N . VAL A 1 177 ? 13.228 -3.694 -18.042 1.00 81.88 177 VAL A N 1
ATOM 1338 C CA . VAL A 1 177 ? 14.668 -3.390 -17.932 1.00 81.88 177 VAL A CA 1
ATOM 1339 C C . VAL A 1 177 ? 14.997 -2.461 -16.764 1.00 81.88 177 VAL A C 1
ATOM 1341 O O . VAL A 1 177 ? 16.164 -2.349 -16.404 1.00 81.88 177 VAL A O 1
ATOM 1344 N N . VAL A 1 178 ? 13.998 -1.791 -16.180 1.00 78.62 178 VAL A N 1
ATOM 1345 C CA . VAL A 1 178 ? 14.186 -0.944 -14.994 1.00 78.62 178 VAL A CA 1
ATOM 1346 C C . VAL A 1 178 ? 14.360 -1.853 -13.773 1.00 78.62 178 VAL A C 1
ATOM 1348 O O . VAL A 1 178 ? 13.622 -2.841 -13.668 1.00 78.62 178 VAL A O 1
ATOM 1351 N N . PRO A 1 179 ? 15.297 -1.551 -12.851 1.00 77.75 179 PRO A N 1
ATOM 1352 C CA . PRO A 1 179 ? 15.377 -2.233 -11.564 1.00 77.75 179 PRO A CA 1
ATOM 1353 C C . PRO A 1 179 ? 13.993 -2.307 -10.922 1.00 77.75 179 PRO A C 1
ATOM 1355 O O . PRO A 1 179 ? 13.290 -1.299 -10.813 1.00 77.75 179 PRO A O 1
ATOM 1358 N N . GLN A 1 180 ? 13.547 -3.518 -10.599 1.00 73.00 180 GLN A N 1
ATOM 1359 C CA . GLN A 1 180 ? 12.158 -3.708 -10.190 1.00 73.00 180 GLN A CA 1
ATOM 1360 C C . GLN A 1 180 ? 11.913 -3.163 -8.791 1.00 73.00 180 GLN A C 1
ATOM 1362 O O . GLN A 1 180 ? 10.790 -2.805 -8.477 1.00 73.00 180 GLN A O 1
ATOM 1367 N N . GLU A 1 181 ? 12.958 -3.035 -7.986 1.00 73.25 181 GLU A N 1
ATOM 1368 C CA . GLU A 1 181 ? 12.954 -2.377 -6.688 1.00 73.25 181 GLU A CA 1
ATOM 1369 C C . GLU A 1 181 ? 12.420 -0.937 -6.790 1.00 73.25 181 GLU A C 1
ATOM 1371 O O . GLU A 1 181 ? 11.695 -0.491 -5.908 1.00 73.25 181 GLU A O 1
ATOM 1376 N N . ALA A 1 182 ? 12.671 -0.266 -7.920 1.00 66.50 182 ALA A N 1
ATOM 1377 C CA . ALA A 1 182 ? 12.245 1.106 -8.185 1.00 66.50 182 ALA A CA 1
ATOM 1378 C C . ALA A 1 182 ? 10.793 1.266 -8.658 1.00 66.50 182 ALA A C 1
ATOM 1380 O O . ALA A 1 182 ? 10.230 2.358 -8.574 1.00 66.50 182 ALA A O 1
ATOM 1381 N N . ILE A 1 183 ? 10.227 0.223 -9.273 1.00 64.00 183 ILE A N 1
ATOM 1382 C CA . ILE A 1 183 ? 8.912 0.284 -9.939 1.00 64.00 183 ILE A CA 1
ATOM 1383 C C . ILE A 1 183 ? 7.882 -0.672 -9.339 1.00 64.00 183 ILE A C 1
ATOM 1385 O O . ILE A 1 183 ? 6.714 -0.637 -9.728 1.00 64.00 183 ILE A O 1
ATOM 1389 N N . ARG A 1 184 ? 8.303 -1.534 -8.411 1.00 68.75 184 ARG A N 1
ATOM 1390 C CA . ARG A 1 184 ? 7.405 -2.275 -7.535 1.00 68.75 184 ARG A CA 1
ATOM 1391 C C . ARG A 1 184 ? 6.822 -1.287 -6.539 1.00 68.75 184 ARG A C 1
ATOM 1393 O O . ARG A 1 184 ? 7.516 -0.443 -5.978 1.00 68.75 184 ARG A O 1
ATOM 1400 N N . SER A 1 185 ? 5.529 -1.413 -6.323 1.00 59.00 185 SER A N 1
ATOM 1401 C CA . SER A 1 185 ? 4.904 -0.844 -5.148 1.00 59.00 185 SER A CA 1
ATOM 1402 C C . SER A 1 185 ? 5.513 -1.459 -3.880 1.00 59.00 185 SER A C 1
ATOM 1404 O O . SER A 1 185 ? 6.020 -2.586 -3.930 1.00 59.00 185 SER A O 1
ATOM 1406 N N . ALA A 1 186 ? 5.443 -0.763 -2.736 1.00 58.97 186 ALA A N 1
ATOM 1407 C CA . ALA A 1 186 ? 5.707 -1.434 -1.460 1.00 58.97 186 ALA A CA 1
ATOM 1408 C C . ALA A 1 186 ? 4.800 -2.668 -1.334 1.00 58.97 186 ALA A C 1
ATOM 1410 O O . ALA A 1 186 ? 3.762 -2.759 -2.009 1.00 58.97 186 ALA A O 1
ATOM 1411 N N . GLY A 1 187 ? 5.223 -3.631 -0.510 1.00 56.78 187 GLY A N 1
ATOM 1412 C CA . GLY A 1 187 ? 4.549 -4.920 -0.348 1.00 56.78 187 GLY A CA 1
ATOM 1413 C C . GLY A 1 187 ? 3.019 -4.816 -0.245 1.00 56.78 187 GLY A C 1
ATOM 1414 O O . GLY A 1 187 ? 2.463 -3.779 0.107 1.00 56.78 187 GLY A O 1
ATOM 1415 N N . TRP A 1 188 ? 2.323 -5.919 -0.544 1.00 58.44 188 TRP A N 1
ATOM 1416 C CA . TRP A 1 188 ? 0.850 -6.061 -0.438 1.00 58.44 188 TRP A CA 1
ATOM 1417 C C . TRP A 1 188 ? 0.026 -5.458 -1.568 1.00 58.44 188 TRP A C 1
ATOM 1419 O O . TRP A 1 188 ? -1.197 -5.611 -1.581 1.00 58.44 188 TRP A O 1
ATOM 1429 N N . THR A 1 189 ? 0.662 -4.797 -2.527 1.00 54.88 189 THR A N 1
ATOM 1430 C CA . THR A 1 189 ? -0.049 -4.058 -3.567 1.00 54.88 189 THR A CA 1
ATOM 1431 C C . THR A 1 189 ? 0.417 -4.509 -4.949 1.00 54.88 189 THR A C 1
ATOM 1433 O O . THR A 1 189 ? 1.548 -4.953 -5.131 1.00 54.88 189 THR A O 1
ATOM 1436 N N . GLY A 1 190 ? -0.526 -4.600 -5.889 1.00 43.44 190 GLY A N 1
ATOM 1437 C CA . GLY A 1 190 ? -0.323 -5.345 -7.129 1.00 43.44 190 GLY A CA 1
ATOM 1438 C C . GLY A 1 190 ? 0.646 -4.649 -8.081 1.00 43.44 190 GLY A C 1
ATOM 1439 O O . GLY A 1 190 ? 0.425 -3.504 -8.455 1.00 43.44 190 GLY A O 1
ATOM 1440 N N . GLY A 1 191 ? 1.658 -5.379 -8.551 1.00 49.16 191 GLY A N 1
ATOM 1441 C CA . GLY A 1 191 ? 2.567 -4.913 -9.596 1.00 49.16 191 GLY A CA 1
ATOM 1442 C C . GLY A 1 191 ? 3.983 -5.433 -9.390 1.00 49.16 191 GLY A C 1
ATOM 1443 O O . GLY A 1 191 ? 4.646 -5.102 -8.416 1.00 49.16 191 GLY A O 1
ATOM 1444 N N . GLY A 1 192 ? 4.465 -6.257 -10.314 1.00 49.19 192 GLY A N 1
ATOM 1445 C CA . GLY A 1 192 ? 5.845 -6.726 -10.291 1.00 49.19 192 GLY A CA 1
ATOM 1446 C C . GLY A 1 192 ? 6.111 -7.708 -11.418 1.00 49.19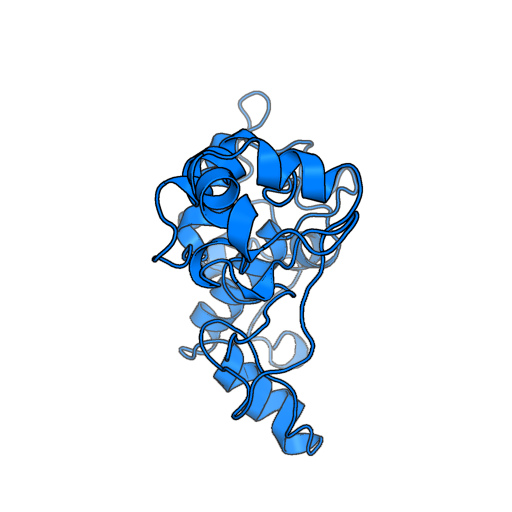 192 GLY A C 1
ATOM 1447 O O . GLY A 1 192 ? 5.383 -8.683 -11.592 1.00 49.19 192 GLY A O 1
ATOM 1448 N N . SER A 1 193 ? 7.157 -7.445 -12.194 1.00 48.31 193 SER A N 1
ATOM 1449 C CA . SER A 1 193 ? 7.748 -8.434 -13.093 1.00 48.31 193 SER A CA 1
ATOM 1450 C C . SER A 1 193 ? 9.119 -8.828 -12.545 1.00 48.31 193 SER A C 1
ATOM 1452 O O . SER A 1 193 ? 9.654 -8.161 -11.658 1.00 48.31 193 SER A O 1
ATOM 1454 N N . ARG A 1 194 ? 9.686 -9.936 -13.019 1.00 42.41 194 ARG A N 1
ATOM 1455 C CA . ARG A 1 194 ? 11.088 -10.274 -12.756 1.00 42.41 194 ARG A CA 1
ATOM 1456 C C . ARG A 1 194 ? 11.838 -10.187 -14.086 1.00 42.41 194 ARG A C 1
ATOM 1458 O O . ARG A 1 194 ? 11.443 -10.923 -14.993 1.00 42.41 194 ARG A O 1
ATOM 1465 N N . PRO A 1 195 ? 12.849 -9.311 -14.240 1.00 46.84 195 PRO A N 1
ATOM 1466 C CA . PRO A 1 195 ? 13.687 -9.293 -15.432 1.00 46.84 195 PRO A CA 1
ATOM 1467 C C . PRO A 1 195 ? 14.430 -10.614 -15.627 1.00 46.84 195 PRO A C 1
ATOM 1469 O O . PRO A 1 195 ? 14.567 -11.414 -14.699 1.00 46.84 195 PRO A O 1
ATOM 1472 N N . LYS A 1 196 ? 14.894 -10.823 -16.861 1.00 47.44 196 LYS A N 1
ATOM 1473 C CA . LYS A 1 196 ? 15.842 -11.888 -17.203 1.00 47.44 196 LYS A CA 1
ATOM 1474 C C . LYS A 1 196 ? 17.227 -11.622 -16.635 1.00 47.44 196 LYS A C 1
ATOM 1476 O O . LYS A 1 196 ? 17.631 -10.440 -16.638 1.00 47.44 196 LYS A O 1
#

Radius of gyration: 18.11 Å; chains: 1; bounding box: 36×47×49 Å